Protein AF-A0A970GV60-F1 (afdb_monomer_lite)

Foldseek 3Di:
DDDDDDDDDDDDDPDPDDDDPVRVVVVVVVVVVVVVVVVVVVVVVVVVVVVPPPPPPDDDDDDWFFLPVPDDAQDKFQCPVVPQWDQTPNKIWGKDADPVVRDIATKMKDLRQDLPPEADVQQRAFPDRSADPVNSRIDMRHHADPVVGGHDMDGNDQDFFFFDWDAHGSHVVRCCCPNDPVGAHNCHPPNPDWDWDKDKDFDADPVGHTQDIDMDTNDTSPDPDPDPPQPDPDDTRIDDTHTRGRHDD

Radius of gyration: 39.35 Å; chains: 1; bounding box: 131×60×92 Å

pLDDT: mean 76.97, std 20.68, range [24.75, 98.06]

Structure (mmCIF, N/CA/C/O backbone):
data_AF-A0A970GV60-F1
#
_entry.id   AF-A0A970GV60-F1
#
loop_
_atom_site.group_PDB
_atom_site.id
_atom_site.type_symbol
_atom_site.label_atom_id
_atom_site.label_alt_id
_atom_site.label_comp_id
_atom_site.label_asym_id
_atom_site.label_entity_id
_atom_site.label_seq_id
_atom_site.pdbx_PDB_ins_code
_atom_site.Cartn_x
_atom_site.Cartn_y
_atom_site.Cartn_z
_atom_site.occupancy
_atom_site.B_iso_or_equiv
_atom_site.auth_seq_id
_atom_site.auth_comp_id
_atom_site.auth_asym_id
_atom_site.auth_atom_id
_atom_site.pdbx_PDB_model_num
ATOM 1 N N . MET A 1 1 ? 110.474 -24.261 -67.502 1.00 40.31 1 MET A N 1
ATOM 2 C CA . MET A 1 1 ? 109.780 -23.812 -66.273 1.00 40.31 1 MET A CA 1
ATOM 3 C C . MET A 1 1 ? 108.622 -24.767 -65.999 1.00 40.31 1 MET A C 1
ATOM 5 O O . MET A 1 1 ? 108.035 -25.263 -66.948 1.00 40.31 1 MET A O 1
ATOM 9 N N . LYS A 1 2 ? 108.423 -25.114 -64.723 1.00 45.12 2 LYS A N 1
ATOM 10 C CA . LYS A 1 2 ? 107.670 -26.269 -64.192 1.00 45.12 2 LYS A CA 1
ATOM 11 C C . LYS A 1 2 ? 106.171 -26.262 -64.519 1.00 45.12 2 LYS A C 1
ATOM 13 O O . LYS A 1 2 ? 105.529 -25.242 -64.295 1.00 45.12 2 LYS A O 1
ATOM 18 N N . HIS A 1 3 ? 105.602 -27.431 -64.816 1.00 40.56 3 HIS A N 1
ATOM 19 C CA . HIS A 1 3 ? 104.202 -27.746 -64.503 1.00 40.56 3 HIS A CA 1
ATOM 20 C C . HIS A 1 3 ? 104.104 -29.171 -63.946 1.00 40.56 3 HIS A C 1
ATOM 22 O O . HIS A 1 3 ? 104.228 -30.145 -64.679 1.00 40.56 3 HIS A O 1
ATOM 28 N N . GLY A 1 4 ? 103.943 -29.267 -62.623 1.00 44.00 4 GLY A N 1
ATOM 29 C CA . GLY A 1 4 ? 103.495 -30.472 -61.931 1.00 44.00 4 GLY A CA 1
ATOM 30 C C . GLY A 1 4 ? 101.997 -30.344 -61.668 1.00 44.00 4 GLY A C 1
ATOM 31 O O . GLY A 1 4 ? 101.551 -29.307 -61.180 1.00 44.00 4 GLY A O 1
ATOM 32 N N . GLN A 1 5 ? 101.233 -31.363 -62.051 1.00 45.66 5 GLN A N 1
ATOM 33 C CA . GLN A 1 5 ? 99.811 -31.496 -61.751 1.00 45.66 5 GLN A CA 1
ATOM 34 C C . GLN A 1 5 ? 99.656 -32.284 -60.446 1.00 45.66 5 GLN A C 1
ATOM 36 O O . GLN A 1 5 ? 99.942 -33.478 -60.422 1.00 45.66 5 GLN A O 1
ATOM 41 N N . ASP A 1 6 ? 99.167 -31.632 -59.391 1.00 47.12 6 ASP A N 1
ATOM 42 C CA . ASP A 1 6 ? 98.654 -32.310 -58.199 1.00 47.12 6 ASP A CA 1
ATOM 43 C C . ASP A 1 6 ? 97.149 -32.558 -58.375 1.00 47.12 6 ASP A C 1
ATOM 45 O O . ASP A 1 6 ? 96.342 -31.628 -58.455 1.00 47.12 6 ASP A O 1
ATOM 49 N N . ALA A 1 7 ? 96.762 -33.832 -58.457 1.00 50.34 7 ALA A N 1
ATOM 50 C CA . ALA A 1 7 ? 95.374 -34.267 -58.532 1.00 50.34 7 ALA A CA 1
ATOM 51 C C . ALA A 1 7 ? 94.731 -34.257 -57.133 1.00 50.34 7 ALA A C 1
ATOM 53 O O . ALA A 1 7 ? 95.110 -35.022 -56.247 1.00 50.34 7 ALA A O 1
ATOM 54 N N . ARG A 1 8 ? 93.719 -33.405 -56.937 1.00 47.97 8 ARG A N 1
ATOM 55 C CA . ARG A 1 8 ? 92.898 -33.351 -55.719 1.00 47.97 8 ARG A CA 1
ATOM 56 C C . ARG A 1 8 ? 91.665 -34.246 -55.891 1.00 47.97 8 ARG A C 1
ATOM 58 O O . ARG A 1 8 ? 90.790 -33.943 -56.698 1.00 47.97 8 ARG A O 1
ATOM 65 N N . ALA A 1 9 ? 91.582 -35.341 -55.133 1.00 53.69 9 ALA A N 1
ATOM 66 C CA . ALA A 1 9 ? 90.396 -36.198 -55.092 1.00 53.69 9 ALA A CA 1
ATOM 67 C C . ALA A 1 9 ? 89.201 -35.462 -54.449 1.00 53.69 9 ALA A C 1
ATOM 69 O O . ALA A 1 9 ? 89.329 -34.858 -53.384 1.00 53.69 9 ALA A O 1
ATOM 70 N N . THR A 1 10 ? 88.040 -35.514 -55.106 1.00 51.91 10 THR A N 1
ATOM 71 C CA . THR A 1 10 ? 86.768 -34.926 -54.642 1.00 51.91 10 THR A CA 1
ATOM 72 C C . THR A 1 10 ? 85.940 -36.005 -53.925 1.00 51.91 10 THR A C 1
ATOM 74 O O . THR A 1 10 ? 85.855 -37.115 -54.451 1.00 51.91 10 THR A O 1
ATOM 77 N N . PRO A 1 11 ? 85.319 -35.743 -52.756 1.00 49.38 11 PRO A N 1
ATOM 78 C CA . PRO A 1 11 ? 84.494 -36.738 -52.075 1.00 49.38 11 PRO A CA 1
ATOM 79 C C . PRO A 1 11 ? 83.132 -36.891 -52.771 1.00 49.38 11 PRO A C 1
ATOM 81 O O . PRO A 1 11 ? 82.504 -35.906 -53.161 1.00 49.38 11 PRO A O 1
ATOM 84 N N . ALA A 1 12 ? 82.677 -38.137 -52.927 1.00 51.06 12 ALA A N 1
ATOM 85 C CA . ALA A 1 12 ? 81.411 -38.483 -53.571 1.00 51.06 12 ALA A CA 1
ATOM 86 C C . ALA A 1 12 ? 80.204 -37.877 -52.829 1.00 51.06 12 ALA A C 1
ATOM 88 O O . ALA A 1 12 ? 80.064 -38.020 -51.611 1.00 51.06 12 ALA A O 1
ATOM 89 N N . SER A 1 13 ? 79.311 -37.221 -53.571 1.00 53.41 13 SER A N 1
ATOM 90 C CA . SER A 1 13 ? 78.056 -36.683 -53.052 1.00 53.41 13 SER A CA 1
ATOM 91 C C . SER A 1 13 ? 77.095 -37.824 -52.694 1.00 53.41 13 SER A C 1
ATOM 93 O O . SER A 1 13 ? 76.781 -38.686 -53.513 1.00 53.41 13 SER A O 1
ATOM 95 N N . LYS A 1 14 ? 76.594 -37.841 -51.451 1.00 55.69 14 LYS A N 1
ATOM 96 C CA . LYS A 1 14 ? 75.446 -38.682 -51.083 1.00 55.69 14 LYS A CA 1
ATOM 97 C C . LYS A 1 14 ? 74.225 -38.150 -51.833 1.00 55.69 14 LYS A C 1
ATOM 99 O O . LYS A 1 14 ? 73.715 -37.082 -51.502 1.00 55.69 14 LYS A O 1
ATOM 104 N N . GLY A 1 15 ? 73.793 -38.865 -52.868 1.00 46.75 15 GLY A N 1
ATOM 105 C CA . GLY A 1 15 ? 72.598 -38.519 -53.630 1.00 46.75 15 GLY A CA 1
ATOM 106 C C . GLY A 1 15 ? 71.363 -38.510 -52.729 1.00 46.75 15 GLY A C 1
ATOM 107 O O . GLY A 1 15 ? 71.023 -39.525 -52.125 1.00 46.75 15 GLY A O 1
ATOM 108 N N . PHE A 1 16 ? 70.679 -37.369 -52.648 1.00 55.41 16 PHE A N 1
ATOM 109 C CA . PHE A 1 16 ? 69.318 -37.303 -52.125 1.00 55.41 16 PHE A CA 1
ATOM 110 C C . PHE A 1 16 ? 68.398 -38.013 -53.124 1.00 55.41 16 PHE A C 1
ATOM 112 O O . PHE A 1 16 ? 68.043 -37.458 -54.165 1.00 55.41 16 PHE A O 1
ATOM 119 N N . ALA A 1 17 ? 68.056 -39.270 -52.840 1.00 66.56 17 ALA A N 1
ATOM 120 C CA . ALA A 1 17 ? 67.076 -40.005 -53.626 1.00 66.56 17 ALA A CA 1
ATOM 121 C C . ALA A 1 17 ? 65.704 -39.329 -53.484 1.00 66.56 17 ALA A C 1
ATOM 123 O O . ALA A 1 17 ? 65.242 -39.068 -52.372 1.00 66.56 17 ALA A O 1
ATOM 124 N N . ARG A 1 18 ? 65.056 -39.032 -54.617 1.00 69.69 18 ARG A N 1
ATOM 125 C CA . ARG A 1 18 ? 63.678 -38.528 -54.623 1.00 69.69 18 ARG A CA 1
ATOM 126 C C . ARG A 1 18 ? 62.749 -39.625 -54.076 1.00 69.69 18 ARG A C 1
ATOM 128 O O . ARG A 1 18 ? 62.897 -40.771 -54.508 1.00 69.69 18 ARG A O 1
ATOM 135 N N . PRO A 1 19 ? 61.807 -39.306 -53.170 1.00 74.12 19 PRO A N 1
ATOM 136 C CA . PRO A 1 19 ? 60.847 -40.285 -52.670 1.00 74.12 19 PRO A CA 1
ATOM 137 C C . PRO A 1 19 ? 60.055 -40.894 -53.827 1.00 74.12 19 PRO A C 1
ATOM 139 O O . PRO A 1 19 ? 59.688 -40.196 -54.776 1.00 74.12 19 PRO A O 1
ATOM 142 N N . SER A 1 20 ? 59.784 -42.197 -53.762 1.00 84.94 20 SER A N 1
ATOM 143 C CA . SER A 1 20 ? 58.925 -42.844 -54.754 1.00 84.94 20 SER A CA 1
ATOM 144 C C . SER A 1 20 ? 57.467 -42.412 -54.571 1.00 84.94 20 SER A C 1
ATOM 146 O O . SER A 1 20 ? 57.051 -42.020 -53.478 1.00 84.94 20 SER A O 1
ATOM 148 N N . LEU A 1 21 ? 56.661 -42.524 -55.631 1.00 77.31 21 LEU A N 1
ATOM 149 C CA . LEU A 1 21 ? 55.231 -42.189 -55.597 1.00 77.31 21 LEU A CA 1
ATOM 150 C C . LEU A 1 21 ? 54.491 -42.905 -54.450 1.00 77.31 21 LEU A C 1
ATOM 152 O O . LEU A 1 21 ? 53.668 -42.300 -53.768 1.00 77.31 21 LEU A O 1
ATOM 156 N N . ASN A 1 22 ? 54.860 -44.159 -54.177 1.00 85.38 22 ASN A N 1
ATOM 157 C CA . ASN A 1 22 ? 54.287 -44.955 -53.090 1.00 85.38 22 ASN A CA 1
ATOM 158 C C . ASN A 1 22 ? 54.633 -44.394 -51.700 1.00 85.38 22 ASN A C 1
ATOM 160 O O . ASN A 1 22 ? 53.822 -44.493 -50.779 1.00 85.38 22 ASN A O 1
ATOM 164 N N . GLN A 1 23 ? 55.821 -43.799 -51.528 1.00 79.94 23 GLN A N 1
ATOM 165 C CA . GLN A 1 23 ? 56.189 -43.143 -50.269 1.00 79.94 23 GLN A CA 1
ATOM 166 C C . GLN A 1 23 ? 55.388 -41.859 -50.058 1.00 79.94 23 GLN A C 1
ATOM 168 O O . GLN A 1 23 ? 54.808 -41.686 -48.987 1.00 79.94 23 GLN A O 1
ATOM 173 N N . LEU A 1 24 ? 55.248 -41.034 -51.100 1.00 77.06 24 LEU A N 1
ATOM 174 C CA . LEU A 1 24 ? 54.444 -39.808 -51.045 1.00 77.06 24 LEU A CA 1
ATOM 175 C C . LEU A 1 24 ? 52.966 -40.100 -50.749 1.00 77.06 24 LEU A C 1
ATOM 177 O O . LEU A 1 24 ? 52.341 -39.408 -49.949 1.00 77.06 24 LEU A O 1
ATOM 181 N N . GLN A 1 25 ? 52.402 -41.153 -51.347 1.00 79.38 25 GLN A N 1
ATOM 182 C CA . GLN A 1 25 ? 51.024 -41.567 -51.072 1.00 79.38 25 GLN A CA 1
ATOM 183 C C . GLN A 1 25 ? 50.840 -42.011 -49.616 1.00 79.38 25 GLN A C 1
ATOM 185 O O . GLN A 1 25 ? 49.887 -41.587 -48.965 1.00 79.38 25 GLN A O 1
ATOM 190 N N . LYS A 1 26 ? 51.774 -42.802 -49.072 1.00 83.69 26 LYS A N 1
ATOM 191 C CA . LYS A 1 26 ? 51.723 -43.268 -47.677 1.00 83.69 26 LYS A CA 1
ATOM 192 C C . LYS A 1 26 ? 51.848 -42.118 -46.674 1.00 83.69 26 LYS A C 1
ATOM 194 O O . LYS A 1 26 ? 51.132 -42.097 -45.669 1.00 83.69 26 LYS A O 1
ATOM 199 N N . GLU A 1 27 ? 52.733 -41.164 -46.947 1.00 76.75 27 GLU A N 1
ATOM 200 C CA . GLU A 1 27 ? 52.882 -39.939 -46.157 1.00 76.75 27 GLU A CA 1
ATOM 201 C C . GLU A 1 27 ? 51.605 -39.101 -46.193 1.00 76.75 27 GLU A C 1
ATOM 203 O O . GLU A 1 27 ? 51.126 -38.681 -45.139 1.00 76.75 27 GLU A O 1
ATOM 208 N N . ASN A 1 28 ? 50.994 -38.941 -47.370 1.00 67.50 28 ASN A N 1
ATOM 209 C CA . ASN A 1 28 ? 49.758 -38.183 -47.507 1.00 67.50 28 ASN A CA 1
ATOM 210 C C . ASN A 1 28 ? 48.597 -38.839 -46.739 1.00 67.50 28 ASN A C 1
ATOM 212 O O . ASN A 1 28 ? 47.914 -38.176 -45.961 1.00 67.50 28 ASN A O 1
ATOM 216 N N . THR A 1 29 ? 48.413 -40.160 -46.852 1.00 82.62 29 THR A N 1
ATOM 217 C CA . THR A 1 29 ? 47.381 -40.885 -46.086 1.00 82.62 29 THR A CA 1
ATOM 218 C C . THR A 1 29 ? 47.598 -40.761 -44.576 1.00 82.62 29 THR A C 1
ATOM 220 O O . THR A 1 29 ? 46.643 -40.582 -43.818 1.00 82.62 29 THR A O 1
ATOM 223 N N . THR A 1 30 ? 48.855 -40.806 -44.132 1.00 81.06 30 THR A N 1
ATOM 224 C CA . THR A 1 30 ? 49.216 -40.676 -42.714 1.00 81.06 30 THR A CA 1
ATOM 225 C C . THR A 1 30 ? 48.975 -39.252 -42.204 1.00 81.06 30 THR A C 1
ATOM 227 O O . THR A 1 30 ? 48.442 -39.075 -41.106 1.00 81.06 30 THR A O 1
ATOM 230 N N . MET A 1 31 ? 49.292 -38.231 -43.009 1.00 72.38 31 MET A N 1
ATOM 231 C CA . MET A 1 31 ? 48.960 -36.835 -42.710 1.00 72.38 31 MET A CA 1
ATOM 232 C C . MET A 1 31 ? 47.450 -36.625 -42.615 1.00 72.38 31 MET A C 1
ATOM 234 O O . MET A 1 31 ? 46.988 -36.071 -41.619 1.00 72.38 31 MET A O 1
ATOM 238 N N . HIS A 1 32 ? 46.679 -37.113 -43.591 1.00 72.25 32 HIS A N 1
ATOM 239 C CA . HIS A 1 32 ? 45.221 -37.016 -43.572 1.00 72.25 32 HIS A CA 1
ATOM 240 C C . HIS A 1 32 ? 44.637 -37.657 -42.306 1.00 72.25 32 HIS A C 1
ATOM 242 O O . HIS A 1 32 ? 43.893 -36.999 -41.584 1.00 72.25 32 HIS A O 1
ATOM 248 N N . ALA A 1 33 ? 45.042 -38.882 -41.955 1.00 73.56 33 ALA A N 1
ATOM 249 C CA . ALA A 1 33 ? 44.569 -39.551 -40.740 1.00 73.56 33 ALA A CA 1
ATOM 250 C C . ALA A 1 33 ? 44.938 -38.792 -39.447 1.00 73.56 33 ALA A C 1
ATOM 252 O O . ALA A 1 33 ? 44.128 -38.703 -38.518 1.00 73.56 33 ALA A O 1
ATOM 253 N N . SER A 1 34 ? 46.144 -38.217 -39.384 1.00 66.38 34 SER A N 1
ATOM 254 C CA . SER A 1 34 ? 46.607 -37.407 -38.249 1.00 66.38 34 SER A CA 1
ATOM 255 C C . SER A 1 34 ? 45.793 -36.118 -38.094 1.00 66.38 34 SER A C 1
ATOM 257 O O . SER A 1 34 ? 45.337 -35.796 -36.992 1.00 66.38 34 SER A O 1
ATOM 259 N N . LEU A 1 35 ? 45.536 -35.417 -39.204 1.00 59.31 35 LEU A N 1
ATOM 260 C CA . LEU A 1 35 ? 44.730 -34.197 -39.237 1.00 59.31 35 LEU A CA 1
ATOM 261 C C . LEU A 1 35 ? 43.281 -34.470 -38.817 1.00 59.31 35 LEU A C 1
ATOM 263 O O . LEU A 1 35 ? 42.752 -33.751 -37.969 1.00 59.31 35 LEU A O 1
ATOM 267 N N . THR A 1 36 ? 42.667 -35.546 -39.318 1.00 71.75 36 THR A N 1
ATO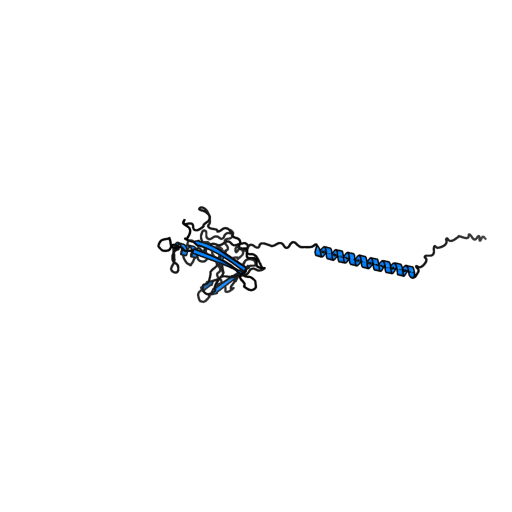M 268 C CA . THR A 1 36 ? 41.297 -35.936 -38.953 1.00 71.75 36 THR A CA 1
ATOM 269 C C . THR A 1 36 ? 41.188 -36.335 -37.479 1.00 71.75 36 THR A C 1
ATOM 271 O O . THR A 1 36 ? 40.237 -35.960 -36.797 1.00 71.75 36 THR A O 1
ATOM 274 N N . LYS A 1 37 ? 42.177 -37.049 -36.929 1.00 67.25 37 LYS A N 1
ATOM 275 C CA . LYS A 1 37 ? 42.186 -37.426 -35.506 1.00 67.25 37 LYS A CA 1
ATOM 276 C C . LYS A 1 37 ? 42.388 -36.215 -34.591 1.00 67.25 37 LYS A C 1
ATOM 278 O O . LYS A 1 37 ? 41.782 -36.152 -33.520 1.00 67.25 37 LYS A O 1
ATOM 283 N N . LYS A 1 38 ? 43.221 -35.251 -35.003 1.00 64.62 38 LYS A N 1
ATOM 284 C CA . LYS A 1 38 ? 43.432 -33.987 -34.283 1.00 64.62 38 LYS A CA 1
ATOM 285 C C . LYS A 1 38 ? 42.161 -33.133 -34.296 1.00 64.62 38 LYS A C 1
ATOM 287 O O . LYS A 1 38 ? 41.768 -32.674 -33.231 1.00 64.62 38 LYS A O 1
ATOM 292 N N . SER A 1 39 ? 41.473 -33.011 -35.437 1.00 65.69 39 SER A N 1
ATOM 293 C CA . SER A 1 39 ? 40.215 -32.254 -35.533 1.00 65.69 39 SER A CA 1
ATOM 294 C C . SER A 1 39 ? 39.096 -32.856 -34.677 1.00 65.69 39 SER A C 1
ATOM 296 O O . SER A 1 39 ? 38.420 -32.117 -33.965 1.00 65.69 39 SER A O 1
ATOM 298 N N . HIS A 1 40 ? 38.960 -34.187 -34.642 1.00 64.31 40 HIS A N 1
ATOM 299 C CA . HIS A 1 40 ? 37.982 -34.862 -33.780 1.00 64.31 40 HIS A CA 1
ATOM 300 C C . HIS A 1 40 ? 38.292 -34.666 -32.293 1.00 64.31 40 HIS A C 1
ATOM 302 O O . HIS A 1 40 ? 37.389 -34.375 -31.515 1.00 64.31 40 HIS A O 1
ATOM 308 N N . ARG A 1 41 ? 39.564 -34.772 -31.884 1.00 65.00 41 ARG A N 1
ATOM 309 C CA . ARG A 1 41 ? 39.981 -34.526 -30.492 1.00 65.00 41 ARG A CA 1
ATOM 310 C C . ARG A 1 41 ? 39.730 -33.084 -30.059 1.00 65.00 41 ARG A C 1
ATOM 312 O O . ARG A 1 41 ? 39.296 -32.867 -28.934 1.00 65.00 41 ARG A O 1
ATOM 319 N N . THR A 1 42 ? 39.974 -32.118 -30.941 1.00 62.22 42 THR A N 1
ATOM 320 C CA . THR A 1 42 ? 39.697 -30.705 -30.667 1.00 62.22 42 THR A CA 1
ATOM 321 C C . THR A 1 42 ? 38.193 -30.438 -30.563 1.00 62.22 42 THR A C 1
ATOM 323 O O . THR A 1 42 ? 37.773 -29.774 -29.623 1.00 62.22 42 THR A O 1
ATOM 326 N N . LEU A 1 43 ? 37.371 -31.010 -31.449 1.00 59.72 43 LEU A N 1
ATOM 327 C CA . LEU A 1 43 ? 35.908 -30.889 -31.386 1.00 59.72 43 LEU A CA 1
ATOM 328 C C . LEU A 1 43 ? 35.316 -31.536 -30.123 1.00 59.72 43 LEU A C 1
ATOM 330 O O . LEU A 1 43 ? 34.498 -30.917 -29.449 1.00 59.72 43 LEU A O 1
ATOM 334 N N . LEU A 1 44 ? 35.771 -32.739 -29.758 1.00 60.62 44 LEU A N 1
ATOM 335 C CA . LEU A 1 44 ? 35.367 -33.423 -28.522 1.00 60.62 44 LEU A CA 1
ATOM 336 C C . LEU A 1 44 ? 35.787 -32.649 -27.264 1.00 60.62 44 LEU A C 1
ATOM 338 O O . LEU A 1 44 ? 35.016 -32.576 -26.312 1.00 60.62 44 LEU A O 1
ATOM 342 N N . ALA A 1 45 ? 36.976 -32.039 -27.260 1.00 59.50 45 ALA A N 1
ATOM 343 C CA . ALA A 1 45 ? 37.432 -31.211 -26.145 1.00 59.50 45 ALA A CA 1
ATOM 344 C C . ALA A 1 45 ? 36.597 -29.927 -25.994 1.00 59.50 45 ALA A C 1
ATOM 346 O O . ALA A 1 45 ? 36.234 -29.575 -24.877 1.00 59.50 45 ALA A O 1
ATOM 347 N N . ILE A 1 46 ? 36.237 -29.259 -27.097 1.00 59.56 46 ILE A N 1
ATOM 348 C CA . ILE A 1 46 ? 35.373 -28.066 -27.066 1.00 59.56 46 ILE A CA 1
ATOM 349 C C . ILE A 1 46 ? 33.962 -28.433 -26.585 1.00 59.56 46 ILE A C 1
ATOM 351 O O . ILE A 1 46 ? 33.428 -27.767 -25.703 1.00 59.56 46 ILE A O 1
ATOM 355 N N . ALA A 1 47 ? 33.386 -29.531 -27.087 1.00 58.88 47 ALA A N 1
ATOM 356 C CA . ALA A 1 47 ? 32.081 -30.013 -26.637 1.00 58.88 47 ALA A CA 1
ATOM 357 C C . ALA A 1 47 ? 32.074 -30.376 -25.137 1.00 58.88 47 ALA A C 1
ATOM 359 O O . ALA A 1 47 ? 31.124 -30.045 -24.433 1.00 58.88 47 ALA A O 1
ATOM 360 N N . ALA A 1 48 ? 33.147 -30.991 -24.625 1.00 58.34 48 ALA A N 1
ATOM 361 C CA . ALA A 1 48 ? 33.290 -31.310 -23.203 1.00 58.34 48 ALA A CA 1
ATOM 362 C C . ALA A 1 48 ? 33.462 -30.059 -22.319 1.00 58.34 48 ALA A C 1
ATOM 364 O O . ALA A 1 48 ? 32.918 -30.014 -21.218 1.00 58.34 48 ALA A O 1
ATOM 365 N N . VAL A 1 49 ? 34.159 -29.023 -22.802 1.00 58.41 49 VAL A N 1
ATOM 366 C CA . VAL A 1 49 ? 34.285 -27.732 -22.100 1.00 58.41 49 VAL A CA 1
ATOM 367 C C . VAL A 1 49 ? 32.944 -26.990 -22.057 1.00 58.41 49 VAL A C 1
ATOM 369 O O . VAL A 1 49 ? 32.593 -26.436 -21.019 1.00 58.41 49 VAL A O 1
ATOM 372 N N . CYS A 1 50 ? 32.150 -27.035 -23.132 1.00 57.25 50 CYS A N 1
ATOM 373 C CA . CYS A 1 50 ? 30.803 -26.457 -23.148 1.00 57.25 50 CYS A CA 1
ATOM 374 C C . CYS A 1 50 ? 29.805 -27.233 -22.270 1.00 57.25 50 CYS A C 1
ATOM 376 O O . CYS A 1 50 ? 28.916 -26.619 -21.689 1.00 57.25 50 CYS A O 1
ATOM 378 N N . LEU A 1 51 ? 29.962 -28.556 -22.130 1.00 56.41 51 LEU A N 1
ATOM 379 C CA . LEU A 1 51 ? 29.095 -29.389 -21.287 1.00 56.41 51 LEU A CA 1
ATOM 380 C C . LEU A 1 51 ? 29.435 -29.290 -19.785 1.00 56.41 51 LEU A C 1
ATOM 382 O O . LEU A 1 51 ? 28.569 -29.529 -18.948 1.00 56.41 51 LEU A O 1
ATOM 386 N N . ALA A 1 52 ? 30.670 -28.913 -19.433 1.00 58.62 52 ALA A N 1
ATOM 387 C CA . ALA A 1 52 ? 31.125 -28.767 -18.045 1.00 58.62 52 ALA A CA 1
ATOM 388 C C . ALA A 1 52 ? 30.986 -27.339 -17.476 1.00 58.62 52 ALA A C 1
ATOM 390 O O . ALA A 1 52 ? 31.145 -27.138 -16.273 1.00 58.62 52 ALA A O 1
ATOM 391 N N . ALA A 1 53 ? 30.679 -26.340 -18.309 1.00 59.47 53 ALA A N 1
ATOM 392 C CA . ALA A 1 53 ? 30.473 -24.961 -17.875 1.00 59.47 53 ALA A CA 1
ATOM 393 C C . ALA A 1 53 ? 29.006 -24.706 -17.488 1.00 59.47 53 ALA A C 1
ATOM 395 O O . ALA A 1 53 ? 28.315 -23.891 -18.097 1.00 59.47 53 ALA A O 1
ATOM 396 N N . THR A 1 54 ? 28.507 -25.388 -16.456 1.00 62.81 54 THR A N 1
ATOM 397 C CA . THR A 1 54 ? 27.263 -24.966 -15.801 1.00 62.81 54 THR A CA 1
ATOM 398 C C . THR A 1 54 ? 27.559 -23.696 -15.008 1.00 62.81 54 THR A C 1
ATOM 400 O O . THR A 1 54 ? 28.116 -23.760 -13.910 1.00 62.81 54 THR A O 1
ATOM 403 N N . LEU A 1 55 ? 27.236 -22.526 -15.562 1.00 66.81 55 LEU A N 1
ATOM 404 C CA . LEU A 1 55 ? 27.270 -21.290 -14.783 1.00 66.81 55 LEU A CA 1
ATOM 405 C C . LEU A 1 55 ? 26.287 -21.442 -13.613 1.00 66.81 55 LEU A C 1
ATOM 407 O O . LEU A 1 55 ? 25.133 -21.809 -13.850 1.00 66.81 55 LEU A O 1
ATOM 411 N N . PRO A 1 56 ? 26.693 -21.188 -12.357 1.00 65.56 56 PRO A N 1
ATOM 412 C CA . PRO A 1 56 ? 25.740 -21.182 -11.263 1.00 65.56 56 PRO A CA 1
ATOM 413 C C . PRO A 1 56 ? 24.758 -20.030 -11.494 1.00 65.56 56 PRO A C 1
ATOM 415 O O . PRO A 1 56 ? 25.119 -18.862 -11.346 1.00 65.56 56 PRO A O 1
ATOM 418 N N . VAL A 1 57 ? 23.511 -20.350 -11.848 1.00 61.31 57 VAL A N 1
ATOM 419 C CA . VAL A 1 57 ? 22.414 -19.382 -11.790 1.00 61.31 57 VAL A CA 1
ATOM 420 C C . VAL A 1 57 ? 22.197 -19.067 -10.317 1.00 61.31 57 VAL A C 1
ATOM 422 O O . VAL A 1 57 ? 21.732 -19.903 -9.543 1.00 61.31 57 VAL A O 1
ATOM 425 N N . ARG A 1 58 ? 22.600 -17.867 -9.901 1.00 66.50 58 ARG A N 1
ATOM 426 C CA . ARG A 1 58 ? 22.307 -17.364 -8.563 1.00 66.50 58 ARG A CA 1
ATOM 427 C C . ARG A 1 58 ? 20.962 -16.662 -8.605 1.00 66.50 58 ARG A C 1
ATOM 429 O O . ARG A 1 58 ? 20.817 -15.664 -9.303 1.00 66.50 58 ARG A O 1
ATOM 436 N N . ALA A 1 59 ? 20.006 -17.158 -7.829 1.00 70.00 59 ALA A N 1
ATOM 437 C CA . ALA A 1 59 ? 18.822 -16.377 -7.512 1.00 70.00 59 ALA A CA 1
ATOM 438 C C . ALA A 1 59 ? 19.264 -15.122 -6.742 1.00 70.00 59 ALA A C 1
ATOM 440 O O . ALA A 1 59 ? 19.921 -15.221 -5.703 1.00 70.00 59 ALA A O 1
ATOM 441 N N . VAL A 1 60 ? 18.936 -13.947 -7.271 1.00 79.06 60 VAL A N 1
ATOM 442 C CA . VAL A 1 60 ? 19.159 -12.667 -6.594 1.00 79.06 60 VAL A CA 1
ATOM 443 C C . VAL A 1 60 ? 17.894 -12.330 -5.809 1.00 79.06 60 VAL A C 1
ATOM 445 O O . VAL A 1 60 ? 16.790 -12.450 -6.329 1.00 79.06 60 VAL A O 1
ATOM 448 N N . THR A 1 61 ? 18.042 -11.930 -4.545 1.00 83.94 61 THR A N 1
ATOM 449 C CA . THR A 1 61 ? 16.937 -11.324 -3.786 1.00 83.94 61 THR A CA 1
ATOM 450 C C . THR A 1 61 ? 16.996 -9.816 -3.989 1.00 83.94 61 THR A C 1
ATOM 452 O O . THR A 1 61 ? 18.029 -9.209 -3.715 1.00 83.94 61 THR A O 1
ATOM 455 N N . LEU A 1 62 ? 15.895 -9.228 -4.452 1.00 86.56 62 LEU A N 1
ATOM 456 C CA . LEU A 1 62 ? 15.721 -7.784 -4.548 1.00 86.56 62 LEU A CA 1
ATOM 457 C C . LEU A 1 62 ? 14.834 -7.312 -3.391 1.00 86.56 62 LEU A C 1
ATOM 459 O O . LEU A 1 62 ? 13.728 -7.822 -3.218 1.00 86.56 62 LEU A O 1
ATOM 463 N N . THR A 1 63 ? 15.318 -6.342 -2.619 1.00 88.38 63 THR A N 1
ATOM 464 C CA . THR A 1 63 ? 14.508 -5.623 -1.629 1.00 88.38 63 THR A CA 1
ATOM 465 C C . THR A 1 63 ? 14.046 -4.319 -2.258 1.00 88.38 63 THR A C 1
ATOM 467 O O . THR A 1 63 ? 14.872 -3.546 -2.737 1.00 88.38 63 THR A O 1
ATOM 470 N N . ILE A 1 64 ? 12.736 -4.090 -2.269 1.00 89.38 64 ILE A N 1
ATOM 471 C CA . ILE A 1 64 ? 12.142 -2.837 -2.736 1.00 89.38 64 ILE A CA 1
ATOM 472 C C . ILE A 1 64 ? 11.851 -1.968 -1.518 1.00 89.38 64 ILE A C 1
ATOM 474 O O . ILE A 1 64 ? 11.144 -2.404 -0.610 1.00 89.38 64 ILE A O 1
ATOM 478 N N . GLY A 1 65 ? 12.416 -0.765 -1.513 1.00 89.62 65 GLY A N 1
ATOM 479 C CA . GLY A 1 65 ? 12.101 0.303 -0.569 1.00 89.62 65 GLY A CA 1
ATOM 480 C C . GLY A 1 65 ? 11.514 1.511 -1.296 1.00 89.62 65 GLY A C 1
ATOM 481 O O . GLY A 1 65 ? 11.405 1.518 -2.525 1.00 89.62 65 GLY A O 1
ATOM 482 N N . PHE A 1 66 ? 11.155 2.536 -0.529 1.00 92.00 66 PHE A N 1
ATOM 483 C CA . PHE A 1 66 ? 10.519 3.756 -1.040 1.00 92.00 66 PHE A CA 1
ATOM 484 C C . PHE A 1 66 ? 11.283 5.033 -0.655 1.00 92.00 66 PHE A C 1
ATOM 486 O O . PHE A 1 66 ? 10.822 6.143 -0.926 1.00 92.00 66 PHE A O 1
ATOM 493 N N . ASP A 1 67 ? 12.465 4.886 -0.058 1.00 88.38 67 ASP A N 1
ATOM 494 C CA . ASP A 1 67 ? 13.290 6.004 0.409 1.00 88.38 67 ASP A CA 1
ATOM 495 C C . ASP A 1 67 ? 13.918 6.797 -0.748 1.00 88.38 67 ASP A C 1
ATOM 497 O O . ASP A 1 67 ? 14.060 8.016 -0.666 1.00 88.38 67 ASP A O 1
ATOM 501 N N . ASP A 1 68 ? 14.194 6.125 -1.870 1.00 87.12 68 ASP A N 1
ATOM 502 C CA . ASP A 1 68 ? 14.824 6.705 -3.067 1.00 87.12 68 ASP A CA 1
ATOM 503 C C . ASP A 1 68 ? 13.817 7.354 -4.036 1.00 87.12 68 ASP A C 1
ATOM 505 O O . ASP A 1 68 ? 14.122 7.614 -5.199 1.00 87.12 68 ASP A O 1
ATOM 509 N N . THR A 1 69 ? 12.590 7.612 -3.581 1.00 88.44 69 THR A N 1
ATOM 510 C CA . THR A 1 69 ? 11.526 8.218 -4.405 1.00 88.44 69 THR A CA 1
ATOM 511 C C . THR A 1 69 ? 11.710 9.722 -4.615 1.00 88.44 69 THR A C 1
ATOM 513 O O . THR A 1 69 ? 11.032 10.310 -5.455 1.00 88.44 69 THR A O 1
ATOM 516 N N . GLY A 1 70 ? 12.610 10.357 -3.856 1.00 89.44 70 GLY A N 1
ATOM 517 C CA . GLY A 1 70 ? 12.802 11.812 -3.862 1.00 89.44 70 GLY A CA 1
ATOM 518 C C . GLY A 1 70 ? 11.680 12.587 -3.164 1.00 89.44 70 GLY A C 1
ATOM 519 O O . GLY A 1 70 ? 11.632 13.809 -3.257 1.00 89.44 70 GLY A O 1
ATOM 520 N N . LEU A 1 71 ? 10.771 11.892 -2.475 1.00 91.88 71 LEU A N 1
ATOM 521 C CA . LEU A 1 71 ? 9.676 12.509 -1.741 1.00 91.88 71 LEU A CA 1
ATOM 522 C C . LEU A 1 71 ? 10.213 13.225 -0.492 1.00 91.88 71 LEU A C 1
ATOM 524 O O . LEU A 1 71 ? 11.023 12.660 0.248 1.00 91.88 71 LEU A O 1
ATOM 528 N N . GLU A 1 72 ? 9.753 14.448 -0.240 1.00 91.75 72 GLU A N 1
ATOM 529 C CA . GLU A 1 72 ? 10.150 15.225 0.940 1.00 91.75 72 GLU A CA 1
ATOM 530 C C . GLU A 1 72 ? 9.486 14.676 2.219 1.00 91.75 72 GLU A C 1
ATOM 532 O O . GLU A 1 72 ? 8.342 14.201 2.167 1.00 91.75 72 GLU A O 1
ATOM 537 N N . PRO A 1 73 ? 10.143 14.749 3.391 1.00 89.56 73 PRO A N 1
ATOM 538 C CA . PRO A 1 73 ? 9.526 14.360 4.657 1.00 89.56 73 PRO A CA 1
ATOM 539 C C . PRO A 1 73 ? 8.195 15.088 4.902 1.00 89.56 73 PRO A C 1
ATOM 541 O O . PRO A 1 73 ? 8.080 16.291 4.681 1.00 89.56 73 PRO A O 1
ATOM 544 N N . GLY A 1 74 ? 7.178 14.366 5.378 1.00 88.19 74 GLY A N 1
ATOM 545 C CA . GLY A 1 74 ? 5.853 14.934 5.642 1.00 88.19 74 GLY A CA 1
ATOM 546 C C . GLY A 1 74 ? 4.959 15.097 4.408 1.00 88.19 74 GLY A C 1
ATOM 547 O O . GLY A 1 74 ? 3.855 15.624 4.539 1.00 88.19 74 GLY A O 1
ATOM 548 N N . THR A 1 75 ? 5.397 14.647 3.229 1.00 92.25 75 THR A N 1
ATOM 549 C CA . THR A 1 75 ? 4.630 14.759 1.978 1.00 92.25 75 THR A CA 1
ATOM 550 C C . THR A 1 75 ? 4.164 13.401 1.450 1.00 92.25 75 THR A C 1
ATOM 552 O O . THR A 1 75 ? 4.564 12.347 1.951 1.00 92.25 75 THR A O 1
ATOM 555 N N . TYR A 1 76 ? 3.271 13.432 0.461 1.00 94.50 76 TYR A N 1
ATOM 556 C CA . TYR A 1 76 ? 2.749 12.257 -0.230 1.00 94.50 76 TYR A CA 1
ATOM 557 C C . TYR A 1 76 ? 2.461 12.579 -1.699 1.00 94.50 76 TYR A C 1
ATOM 559 O O . TYR A 1 76 ? 2.246 13.736 -2.064 1.00 94.50 76 TYR A O 1
ATOM 567 N N . VAL A 1 77 ? 2.399 11.536 -2.522 1.00 96.94 77 VAL A N 1
ATOM 568 C CA . VAL A 1 77 ? 1.874 11.577 -3.890 1.00 96.94 77 VAL A CA 1
ATOM 569 C C . VAL A 1 77 ? 0.840 10.469 -4.053 1.00 96.94 77 VAL A C 1
ATOM 571 O O . VAL A 1 77 ? 1.070 9.330 -3.657 1.00 96.94 77 VAL A O 1
ATOM 574 N N . ASN A 1 78 ? -0.324 10.817 -4.598 1.00 97.25 78 ASN A N 1
ATOM 575 C CA . ASN A 1 78 ? -1.494 9.934 -4.687 1.00 97.25 78 ASN A CA 1
ATOM 576 C C . ASN A 1 78 ? -2.045 9.773 -6.112 1.00 97.25 78 ASN A C 1
ATOM 578 O O . ASN A 1 78 ? -3.156 9.280 -6.281 1.00 97.25 78 ASN A O 1
ATOM 582 N N . GLY A 1 79 ? -1.290 10.231 -7.110 1.00 97.12 79 GLY A N 1
ATOM 583 C CA . GLY A 1 79 ? -1.599 10.107 -8.534 1.00 97.12 79 GLY A CA 1
ATOM 584 C C . GLY A 1 79 ? -2.293 11.315 -9.140 1.00 97.12 79 GLY A C 1
ATOM 585 O O . GLY A 1 79 ? -2.669 11.287 -10.307 1.00 97.12 79 GLY A O 1
ATOM 586 N N . SER A 1 80 ? -2.443 12.394 -8.369 1.00 97.50 80 SER A N 1
ATOM 587 C CA . SER A 1 80 ? -2.964 13.680 -8.856 1.00 97.50 80 SER A CA 1
ATOM 588 C C . SER A 1 80 ? -2.125 14.308 -9.977 1.00 97.50 80 SER A C 1
ATOM 590 O O . SER A 1 80 ? -2.591 15.219 -10.655 1.00 97.50 80 SER A O 1
ATOM 592 N N . ASP A 1 81 ? -0.915 13.803 -10.203 1.00 94.94 81 ASP A N 1
ATOM 593 C CA . ASP A 1 81 ? -0.057 14.118 -11.345 1.00 94.94 81 ASP A CA 1
ATOM 594 C C . ASP A 1 81 ? -0.502 13.450 -12.663 1.00 94.94 81 ASP A C 1
ATOM 596 O O . ASP A 1 81 ? -0.081 13.877 -13.737 1.00 94.94 81 ASP A O 1
ATOM 600 N N . GLY A 1 82 ? -1.373 12.439 -12.604 1.00 95.75 82 GLY A N 1
ATOM 601 C CA . GLY A 1 82 ? -1.919 11.738 -13.763 1.00 95.75 82 GLY A CA 1
ATOM 602 C C . GLY A 1 82 ? -1.010 10.670 -14.375 1.00 95.75 82 GLY A C 1
ATOM 603 O O . GLY A 1 82 ? -1.338 10.169 -15.449 1.00 95.75 82 GLY A O 1
ATOM 604 N N . TYR A 1 83 ? 0.102 10.287 -13.732 1.00 94.69 83 TYR A N 1
ATOM 605 C CA . TYR A 1 83 ? 1.004 9.262 -14.286 1.00 94.69 83 TYR A CA 1
ATOM 606 C C . TYR A 1 83 ? 0.444 7.834 -14.193 1.00 94.69 83 TYR A C 1
ATOM 608 O O . TYR A 1 83 ? 0.848 6.963 -14.964 1.00 94.69 83 TYR A O 1
ATOM 616 N N . GLY A 1 84 ? -0.478 7.578 -13.258 1.00 96.31 84 GLY A N 1
ATOM 617 C CA . GLY A 1 84 ? -1.176 6.292 -13.110 1.00 96.31 84 GLY A CA 1
ATOM 618 C C . GLY A 1 84 ? -0.322 5.131 -12.581 1.00 96.31 84 GLY A C 1
ATOM 619 O O . GLY A 1 84 ? -0.798 3.999 -12.490 1.00 96.31 84 GLY A O 1
ATOM 620 N N . ALA A 1 85 ? 0.948 5.367 -12.245 1.00 96.88 85 ALA A N 1
ATOM 621 C CA . ALA A 1 85 ? 1.796 4.394 -11.568 1.00 96.88 85 ALA A CA 1
ATOM 622 C C . ALA A 1 85 ? 3.041 5.037 -10.950 1.00 96.88 85 ALA A C 1
ATOM 624 O O . ALA A 1 85 ? 3.503 6.091 -11.387 1.00 96.88 85 ALA A O 1
ATOM 625 N N . TYR A 1 86 ? 3.630 4.321 -9.996 1.00 96.62 86 TYR A N 1
ATOM 626 C CA . TYR A 1 86 ? 4.940 4.603 -9.424 1.00 96.62 86 TYR A CA 1
ATOM 627 C C . TYR A 1 86 ? 5.922 3.482 -9.742 1.00 96.62 86 TYR A C 1
ATOM 629 O O . TYR A 1 86 ? 5.557 2.307 -9.749 1.00 96.62 86 TYR A O 1
ATOM 637 N N . HIS A 1 87 ? 7.183 3.839 -9.964 1.00 94.25 87 HIS A N 1
ATOM 638 C CA . HIS A 1 87 ? 8.266 2.878 -10.138 1.00 94.25 87 HIS A CA 1
ATOM 639 C C . HIS A 1 87 ? 9.225 2.983 -8.954 1.00 94.25 87 HIS A C 1
ATOM 641 O O . HIS A 1 87 ? 9.897 3.999 -8.786 1.00 94.25 87 HIS A O 1
ATOM 647 N N . CYS A 1 88 ? 9.287 1.932 -8.136 1.00 92.94 88 CYS A N 1
ATOM 648 C CA . CYS A 1 88 ? 10.210 1.845 -7.005 1.00 92.94 88 CYS A CA 1
ATOM 649 C C . CYS A 1 88 ? 11.155 0.669 -7.253 1.00 92.94 88 CYS A C 1
ATOM 651 O O . CYS A 1 88 ? 10.738 -0.492 -7.324 1.00 92.94 88 CYS A O 1
ATOM 653 N N . GLY A 1 89 ? 12.433 0.979 -7.480 1.00 91.19 89 GLY A N 1
ATOM 654 C CA . GLY A 1 89 ? 13.365 0.026 -8.073 1.00 91.19 89 GLY A CA 1
ATOM 655 C C . GLY A 1 89 ? 12.861 -0.445 -9.442 1.00 91.19 89 GLY A C 1
ATOM 656 O O . GLY A 1 89 ? 12.643 0.357 -10.343 1.00 91.19 89 GLY A O 1
ATOM 657 N N . GLN A 1 90 ? 12.669 -1.755 -9.594 1.00 90.75 90 GLN A N 1
ATOM 658 C CA . GLN A 1 90 ? 12.168 -2.365 -10.834 1.00 90.75 90 GLN A CA 1
ATOM 659 C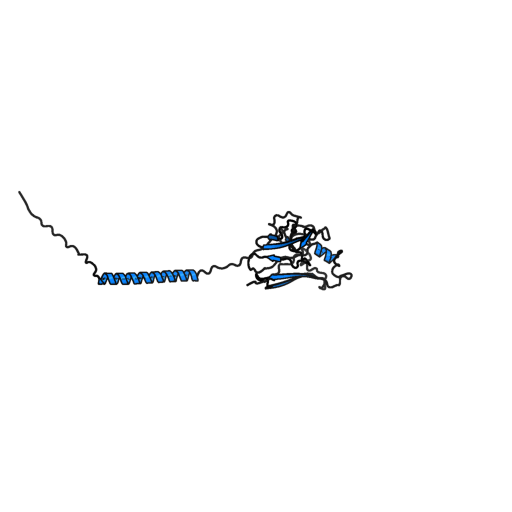 C . GLN A 1 90 ? 10.683 -2.764 -10.757 1.00 90.75 90 GLN A C 1
ATOM 661 O O . GLN A 1 90 ? 10.179 -3.403 -11.676 1.00 90.75 90 GLN A O 1
ATOM 666 N N . VAL A 1 91 ? 9.985 -2.429 -9.668 1.00 95.00 91 VAL A N 1
ATOM 667 C CA . VAL A 1 91 ? 8.577 -2.796 -9.464 1.00 95.00 91 VAL A CA 1
ATOM 668 C C . VAL A 1 91 ? 7.681 -1.611 -9.798 1.00 95.00 91 VAL A C 1
ATOM 670 O O . VAL A 1 91 ? 7.944 -0.483 -9.375 1.00 95.00 91 VAL A O 1
ATOM 673 N N . ARG A 1 92 ? 6.620 -1.882 -10.560 1.00 96.50 92 ARG A N 1
ATOM 674 C CA . ARG A 1 92 ? 5.570 -0.914 -10.887 1.00 96.50 92 ARG A CA 1
ATOM 675 C C . ARG A 1 92 ? 4.415 -1.065 -9.901 1.00 96.50 92 ARG A C 1
ATOM 677 O O . ARG A 1 92 ? 3.941 -2.178 -9.704 1.00 96.50 92 ARG A O 1
ATOM 684 N N . PHE A 1 93 ? 3.966 0.036 -9.316 1.00 97.88 93 PHE A N 1
ATOM 685 C CA . PHE A 1 93 ? 2.832 0.112 -8.398 1.00 97.88 93 PHE A CA 1
ATOM 686 C C . PHE A 1 93 ? 1.730 0.932 -9.054 1.00 97.88 93 PHE A C 1
ATOM 688 O O . PHE A 1 93 ? 1.947 2.104 -9.360 1.00 97.88 93 PHE A O 1
ATOM 695 N N . ASP A 1 94 ? 0.567 0.330 -9.279 1.00 98.00 94 ASP A N 1
ATOM 696 C CA . ASP A 1 94 ? -0.485 0.968 -10.064 1.00 98.00 94 ASP A CA 1
ATOM 697 C C . ASP A 1 94 ? -1.283 1.946 -9.207 1.00 98.00 94 ASP A C 1
ATOM 699 O O . ASP A 1 94 ? -1.635 1.663 -8.060 1.00 98.00 94 ASP A O 1
ATOM 703 N N . ASN A 1 95 ? -1.580 3.105 -9.781 1.00 97.94 95 ASN A N 1
ATOM 704 C CA . ASN A 1 95 ? -2.395 4.128 -9.157 1.00 97.94 95 ASN A CA 1
ATOM 705 C C . ASN A 1 95 ? -3.552 4.490 -10.088 1.00 97.94 95 ASN A C 1
ATOM 707 O O . ASN A 1 95 ? -3.377 4.624 -11.298 1.00 97.94 95 ASN A O 1
ATOM 711 N N . ASN A 1 96 ? -4.725 4.694 -9.508 1.00 97.00 96 ASN A N 1
ATOM 712 C CA . ASN A 1 96 ? -5.872 5.220 -10.217 1.00 97.00 96 ASN A CA 1
ATOM 713 C C . ASN A 1 96 ? -6.349 6.496 -9.521 1.00 97.00 96 ASN A C 1
ATOM 715 O O . ASN A 1 96 ? -6.942 6.426 -8.447 1.00 97.00 96 ASN A O 1
ATOM 719 N N . TYR A 1 97 ? -6.105 7.658 -10.131 1.00 97.50 97 TYR A N 1
ATOM 720 C CA . TYR A 1 97 ? -6.581 8.946 -9.628 1.00 97.50 97 TYR A CA 1
ATOM 721 C C . TYR A 1 97 ? -7.806 9.424 -10.408 1.00 97.50 97 TYR A C 1
ATOM 723 O O . TYR A 1 97 ? -7.789 9.560 -11.632 1.00 97.50 97 TYR A O 1
ATOM 731 N N . ASN A 1 98 ? -8.875 9.744 -9.687 1.00 96.31 98 ASN A N 1
ATOM 732 C CA . ASN A 1 98 ? -10.084 10.329 -10.233 1.00 96.31 98 ASN A CA 1
ATOM 733 C C . ASN A 1 98 ? -10.082 11.852 -10.034 1.00 96.31 98 ASN A C 1
ATOM 735 O O . ASN A 1 98 ? -10.373 12.357 -8.947 1.00 96.31 98 ASN A O 1
ATOM 739 N N . PHE A 1 99 ? -9.827 12.587 -11.119 1.00 96.44 99 PHE A N 1
ATOM 740 C CA . PHE A 1 99 ? -9.790 14.054 -11.125 1.00 96.44 99 PHE A CA 1
ATOM 741 C C . PHE A 1 99 ? -11.133 14.725 -10.827 1.00 96.44 99 PHE A C 1
ATOM 743 O O . PHE A 1 99 ? -11.147 15.838 -10.313 1.00 96.44 99 PHE A O 1
ATOM 750 N N . GLN A 1 100 ? -12.255 14.072 -11.134 1.00 96.75 100 GLN A N 1
ATOM 751 C CA . GLN A 1 100 ? -13.585 14.636 -10.897 1.00 96.75 100 GLN A CA 1
ATOM 752 C C . GLN A 1 100 ? -13.935 14.647 -9.406 1.00 96.75 100 GLN A C 1
ATOM 754 O O . GLN A 1 100 ? -14.566 15.585 -8.924 1.00 96.75 100 GLN A O 1
ATOM 759 N N . TYR A 1 101 ? -13.536 13.602 -8.682 1.00 93.94 101 TYR A N 1
ATOM 760 C CA . TYR A 1 101 ? -13.847 13.432 -7.263 1.00 93.94 101 TYR A CA 1
ATOM 761 C C . TYR A 1 101 ? -12.656 13.707 -6.342 1.00 93.94 101 TYR A C 1
ATOM 763 O O . TYR A 1 101 ? -12.791 13.557 -5.131 1.00 93.94 101 TYR A O 1
ATOM 771 N N . HIS A 1 102 ? -11.499 14.080 -6.899 1.00 94.31 102 HIS A N 1
ATOM 772 C CA . HIS A 1 102 ? -10.238 14.255 -6.172 1.00 94.31 102 HIS A CA 1
ATOM 773 C C . HIS A 1 102 ? -9.913 13.071 -5.249 1.00 94.31 102 HIS A C 1
ATOM 775 O O . HIS A 1 102 ? -9.448 13.236 -4.122 1.00 94.31 102 HIS A O 1
ATOM 781 N N . SER A 1 103 ? -10.198 11.866 -5.738 1.00 94.00 103 SER A N 1
ATOM 782 C CA . SER A 1 103 ? -10.032 10.610 -5.009 1.00 94.00 103 SER A CA 1
ATOM 783 C C . SER A 1 103 ? -9.071 9.704 -5.757 1.00 94.00 103 SER A C 1
ATOM 785 O O . SER A 1 103 ? -8.789 9.925 -6.931 1.00 94.00 103 SER A O 1
ATOM 787 N N . TRP A 1 104 ? -8.549 8.702 -5.068 1.00 96.12 104 TRP A N 1
ATOM 788 C CA . TRP A 1 104 ? -7.612 7.749 -5.637 1.00 96.12 104 TRP A CA 1
ATOM 789 C C . TRP A 1 104 ? -7.920 6.354 -5.116 1.00 96.12 104 TRP A C 1
ATOM 791 O O . TRP A 1 104 ? -8.600 6.229 -4.101 1.00 96.12 104 TRP A O 1
ATOM 801 N N . ASP A 1 105 ? -7.413 5.340 -5.802 1.00 97.12 105 ASP A N 1
ATOM 802 C CA . ASP A 1 105 ? -7.289 3.958 -5.350 1.00 97.12 105 ASP A CA 1
ATOM 803 C C . ASP A 1 105 ? -6.028 3.323 -5.962 1.00 97.12 105 ASP A C 1
ATOM 805 O O . ASP A 1 105 ? -5.311 3.960 -6.742 1.00 97.12 105 ASP A O 1
ATOM 809 N N . GLY A 1 106 ? -5.686 2.103 -5.547 1.00 97.75 106 GLY A N 1
ATOM 810 C CA . GLY A 1 106 ? -4.401 1.498 -5.889 1.00 97.75 106 GLY A CA 1
ATOM 811 C C . GLY A 1 106 ? -3.324 1.864 -4.869 1.00 97.75 106 GLY A C 1
ATOM 812 O O . GLY A 1 106 ? -3.521 1.683 -3.665 1.00 97.75 106 GLY A O 1
ATOM 813 N N . PHE A 1 107 ? -2.180 2.356 -5.341 1.00 98.06 107 PHE A N 1
ATOM 814 C CA . PHE A 1 107 ? -1.042 2.746 -4.508 1.00 98.06 107 PHE A CA 1
ATOM 815 C C . PHE A 1 107 ? -0.810 4.256 -4.500 1.00 98.06 107 PHE A C 1
ATOM 817 O O . PHE A 1 107 ? -0.915 4.903 -5.531 1.00 98.06 107 PHE A O 1
ATOM 824 N N . ALA A 1 108 ? -0.416 4.799 -3.354 1.00 97.50 108 ALA A N 1
ATOM 825 C CA . ALA A 1 108 ? 0.174 6.126 -3.179 1.00 97.50 108 ALA A CA 1
ATOM 826 C C . ALA A 1 108 ? 1.549 5.974 -2.511 1.00 97.50 108 ALA A C 1
ATOM 828 O O . ALA A 1 108 ? 1.808 4.958 -1.866 1.00 97.50 108 ALA A O 1
ATOM 829 N N . LEU A 1 109 ? 2.423 6.973 -2.626 1.00 96.38 109 LEU A N 1
ATOM 830 C CA . LEU A 1 109 ? 3.692 7.021 -1.892 1.00 96.38 109 LEU A CA 1
ATOM 831 C C . LEU A 1 109 ? 3.623 8.095 -0.813 1.00 96.38 109 LEU A C 1
ATOM 833 O O . LEU A 1 109 ? 3.053 9.163 -1.037 1.00 96.38 109 LEU A O 1
ATOM 837 N N . SER A 1 110 ? 4.198 7.826 0.355 1.00 94.19 110 SER A N 1
ATOM 838 C CA . SER A 1 110 ? 4.106 8.723 1.503 1.00 94.19 110 SER A CA 1
ATOM 839 C C . SER A 1 110 ? 5.367 8.715 2.361 1.00 94.19 110 SER A C 1
ATOM 841 O O . SER A 1 110 ? 6.069 7.711 2.472 1.00 94.19 110 SER A O 1
ATOM 843 N N . ARG A 1 111 ? 5.616 9.871 2.981 1.00 91.69 111 ARG A N 1
ATOM 844 C CA . ARG A 1 111 ? 6.559 10.097 4.084 1.00 91.69 111 ARG A CA 1
ATOM 845 C C . ARG A 1 111 ? 5.898 10.864 5.231 1.00 91.69 111 ARG A C 1
ATOM 847 O O . ARG A 1 111 ? 6.559 11.603 5.963 1.00 91.69 111 ARG A O 1
ATOM 854 N N . VAL A 1 112 ? 4.574 10.770 5.360 1.00 89.31 112 VAL A N 1
ATOM 855 C CA . VAL A 1 112 ? 3.806 11.489 6.384 1.00 89.31 112 VAL A CA 1
ATOM 856 C C . VAL A 1 112 ? 3.997 10.822 7.749 1.00 89.31 112 VAL A C 1
ATOM 858 O O . VAL A 1 112 ? 3.640 9.668 7.935 1.00 89.31 112 VAL A O 1
ATOM 861 N N . ASN A 1 113 ? 4.514 11.549 8.737 1.00 78.31 113 ASN A N 1
ATOM 862 C CA . ASN A 1 113 ? 4.870 10.997 10.050 1.00 78.31 113 ASN A CA 1
ATOM 863 C C . ASN A 1 113 ? 3.984 11.476 11.210 1.00 78.31 113 ASN A C 1
ATOM 865 O O . ASN A 1 113 ? 4.314 11.231 12.366 1.00 78.31 113 ASN A O 1
ATOM 869 N N . ASN A 1 114 ? 2.884 12.186 10.936 1.00 71.88 114 ASN A N 1
ATOM 870 C CA . ASN A 1 114 ? 2.100 12.840 11.981 1.00 71.88 114 ASN A CA 1
ATOM 871 C C . ASN A 1 114 ? 0.749 12.145 12.249 1.00 71.88 114 ASN A C 1
ATOM 873 O O . ASN A 1 114 ? -0.267 12.544 11.678 1.00 71.88 114 ASN A O 1
ATOM 877 N N . PRO A 1 115 ? 0.683 11.156 13.159 1.00 63.19 115 PRO A N 1
ATOM 878 C CA . PRO A 1 115 ? -0.567 10.486 13.512 1.00 63.19 115 PRO A CA 1
ATOM 879 C C . PRO A 1 115 ? -1.480 11.339 14.412 1.00 63.19 115 PRO A C 1
ATOM 881 O O . PRO A 1 115 ? -2.595 10.917 14.707 1.00 63.19 115 PRO A O 1
ATOM 884 N N . THR A 1 116 ? -1.050 12.527 14.865 1.00 60.31 116 THR A N 1
ATOM 885 C CA . THR A 1 116 ? -1.793 13.303 15.881 1.00 60.31 116 THR A CA 1
ATOM 886 C C . THR A 1 116 ? -3.089 13.934 15.367 1.00 60.31 116 THR A C 1
ATOM 888 O O . THR A 1 116 ? -3.900 14.383 16.173 1.00 60.31 116 THR A O 1
ATOM 891 N N . VAL A 1 117 ? -3.310 13.954 14.047 1.00 65.56 117 VAL A N 1
ATOM 892 C CA . VAL A 1 117 ? -4.416 14.713 13.437 1.00 65.56 117 VAL A CA 1
ATOM 893 C C . VAL A 1 117 ? -5.763 13.977 13.318 1.00 65.56 117 VAL A C 1
ATOM 895 O O . VAL A 1 117 ? -6.719 14.653 13.030 1.00 65.56 117 VAL A O 1
ATOM 898 N N . GLY A 1 118 ? -5.960 12.694 13.628 1.00 70.88 118 GLY A N 1
ATOM 899 C CA . GLY A 1 118 ? -7.284 12.028 13.529 1.00 70.88 118 GLY A CA 1
ATOM 900 C C . GLY A 1 118 ? -8.010 12.084 12.157 1.00 70.88 118 GLY A C 1
ATOM 901 O O . GLY A 1 118 ? -7.764 12.931 11.301 1.00 70.88 118 GLY A O 1
ATOM 902 N N . GLY A 1 119 ? -8.940 11.155 11.923 1.00 80.81 119 GLY A N 1
ATOM 903 C CA . GLY A 1 119 ? -9.803 11.188 10.733 1.00 80.81 119 GLY A CA 1
ATOM 904 C C . GLY A 1 119 ? -9.106 10.996 9.371 1.00 80.81 119 GLY A C 1
ATOM 905 O O . GLY A 1 119 ? -7.961 10.550 9.265 1.00 80.81 119 GLY A O 1
ATOM 906 N N . TRP A 1 120 ? -9.839 11.298 8.291 1.00 84.25 120 TRP A N 1
ATOM 907 C CA . TRP A 1 120 ? -9.467 10.943 6.910 1.00 84.25 120 TRP A CA 1
ATOM 908 C C . TRP A 1 120 ? -8.220 11.672 6.385 1.00 84.25 120 TRP A C 1
ATOM 910 O O . TRP A 1 120 ? -7.571 11.205 5.445 1.00 84.25 120 TRP A O 1
ATOM 920 N N . GLN A 1 121 ? -7.855 12.805 6.989 1.00 84.00 121 GLN A N 1
ATOM 921 C CA . GLN A 1 121 ? -6.647 13.556 6.646 1.00 84.00 121 GLN A CA 1
ATOM 922 C C . GLN A 1 121 ? -5.371 12.739 6.911 1.00 84.00 121 GLN A C 1
ATOM 924 O O . GLN A 1 121 ? -4.357 12.951 6.250 1.00 84.00 121 GLN A O 1
ATOM 929 N N . ASN A 1 122 ? -5.444 11.750 7.807 1.00 87.56 122 ASN A N 1
ATOM 930 C CA . ASN A 1 122 ? -4.344 10.855 8.159 1.00 87.56 122 ASN A CA 1
ATOM 931 C C . ASN A 1 122 ? -4.272 9.579 7.305 1.00 87.56 122 ASN A C 1
ATOM 933 O O . ASN A 1 122 ? -3.563 8.636 7.661 1.00 87.56 122 ASN A O 1
ATOM 937 N N . GLN A 1 123 ? -4.982 9.518 6.174 1.00 91.56 123 GLN A N 1
ATOM 938 C CA . GLN A 1 123 ? -4.981 8.336 5.299 1.00 91.56 123 GLN A CA 1
ATOM 939 C C . GLN A 1 123 ? -3.594 7.982 4.740 1.00 91.56 123 GLN A C 1
ATOM 941 O O . GLN A 1 123 ? -3.365 6.830 4.389 1.00 91.56 123 GLN A O 1
ATOM 946 N N . TYR A 1 124 ? -2.671 8.948 4.685 1.00 93.31 124 TYR A N 1
ATOM 947 C CA . TYR A 1 124 ? -1.314 8.734 4.185 1.00 93.31 124 TYR A CA 1
ATOM 948 C C . TYR A 1 124 ? -0.289 8.443 5.279 1.00 93.31 124 TYR A C 1
ATOM 950 O O . TYR A 1 124 ? 0.859 8.205 4.938 1.00 93.31 124 TYR A O 1
ATOM 958 N N . ALA A 1 125 ? -0.661 8.485 6.560 1.00 89.75 125 ALA A N 1
ATOM 959 C CA . ALA A 1 125 ? 0.258 8.254 7.672 1.00 89.75 125 ALA A CA 1
ATOM 960 C C . ALA A 1 125 ? 0.220 6.789 8.127 1.00 89.75 125 ALA A C 1
ATOM 962 O O . ALA A 1 125 ? -0.847 6.171 8.140 1.00 89.75 125 ALA A O 1
ATOM 963 N N . VAL A 1 126 ? 1.354 6.244 8.568 1.00 87.25 126 VAL A N 1
ATOM 964 C CA . VAL A 1 126 ? 1.415 4.938 9.249 1.00 87.25 126 VAL A CA 1
ATOM 965 C C . VAL A 1 126 ? 0.910 5.076 10.689 1.00 87.25 126 VAL A C 1
ATOM 967 O O . VAL A 1 126 ? 1.207 6.055 11.374 1.00 87.25 126 VAL A O 1
ATOM 970 N N . TRP A 1 127 ? 0.139 4.101 11.174 1.00 84.50 127 TRP A N 1
ATOM 971 C CA . TRP A 1 127 ? -0.272 4.062 12.577 1.00 84.50 127 TRP A CA 1
ATOM 972 C C . TRP A 1 127 ? 0.912 3.771 13.513 1.00 84.50 127 TRP A C 1
ATOM 974 O O . TRP A 1 127 ? 1.679 2.834 13.283 1.00 84.50 127 TRP A O 1
ATOM 984 N N . GLY A 1 128 ? 1.011 4.519 14.615 1.00 79.69 128 GLY A N 1
ATOM 985 C CA . GLY A 1 128 ? 2.079 4.378 15.606 1.00 79.69 128 GLY A CA 1
ATOM 986 C C . GLY A 1 128 ? 2.965 5.617 15.655 1.00 79.69 128 GLY A C 1
ATOM 987 O O . GLY A 1 128 ? 2.478 6.692 15.977 1.00 79.69 128 GLY A O 1
ATOM 988 N N . ASP A 1 129 ? 4.254 5.465 15.364 1.00 70.69 129 ASP A N 1
ATOM 989 C CA . ASP A 1 129 ? 5.233 6.562 15.306 1.00 70.69 129 ASP A CA 1
ATOM 990 C C . ASP A 1 129 ? 5.254 7.293 13.949 1.00 70.69 129 ASP A C 1
ATOM 992 O O . ASP A 1 129 ? 5.990 8.263 13.785 1.00 70.69 129 ASP A O 1
ATOM 996 N N . GLY A 1 130 ? 4.427 6.859 12.989 1.00 66.56 130 GLY A N 1
ATOM 997 C CA . GLY A 1 130 ? 4.336 7.459 11.657 1.00 66.56 130 GLY A CA 1
ATOM 998 C C . GLY A 1 130 ? 5.543 7.178 10.761 1.00 66.56 130 GLY A C 1
ATOM 999 O O . GLY A 1 130 ? 5.637 7.755 9.679 1.00 66.56 130 GLY A O 1
ATOM 1000 N N . LEU A 1 131 ? 6.467 6.321 11.195 1.00 67.56 131 LEU A N 1
ATOM 1001 C CA . LEU A 1 131 ? 7.666 5.984 10.441 1.00 67.56 131 LEU A CA 1
ATOM 1002 C C . LEU A 1 131 ? 7.459 4.702 9.634 1.00 67.56 131 LEU A C 1
ATOM 1004 O O . LEU A 1 131 ? 6.513 3.943 9.853 1.00 67.56 131 LEU A O 1
ATOM 1008 N N . ASP A 1 132 ? 8.338 4.484 8.661 1.00 71.75 132 ASP A N 1
ATOM 1009 C CA . ASP A 1 132 ? 8.463 3.210 7.967 1.00 71.75 132 ASP A CA 1
ATOM 1010 C C . ASP A 1 132 ? 9.350 2.234 8.767 1.00 71.75 132 ASP A C 1
ATOM 1012 O O . ASP A 1 132 ? 9.864 2.552 9.840 1.00 71.75 132 ASP A O 1
ATOM 1016 N N . ARG A 1 133 ? 9.536 1.010 8.254 1.00 69.94 133 ARG A N 1
ATOM 1017 C CA . ARG A 1 133 ? 10.414 0.020 8.900 1.00 69.94 133 ARG A CA 1
ATOM 1018 C C . ARG A 1 133 ? 11.899 0.248 8.587 1.00 69.94 133 ARG A C 1
ATOM 1020 O O . ARG A 1 133 ? 12.732 -0.338 9.280 1.00 69.94 133 ARG A O 1
ATOM 1027 N N . SER A 1 134 ? 12.208 1.014 7.538 1.00 68.06 134 SER A N 1
ATOM 1028 C CA . SER A 1 134 ? 13.548 1.180 6.952 1.00 68.06 134 SER A CA 1
ATOM 1029 C C . SER A 1 134 ? 14.406 2.242 7.638 1.00 68.06 134 SER A C 1
ATOM 1031 O O . SER A 1 134 ? 15.563 2.390 7.258 1.00 68.06 134 SER A O 1
ATOM 1033 N N . ASP A 1 135 ? 13.851 3.001 8.589 1.00 67.50 135 ASP A N 1
ATOM 1034 C CA . ASP A 1 135 ? 14.425 4.228 9.167 1.00 67.50 135 ASP A CA 1
ATOM 1035 C C . ASP A 1 135 ? 14.591 5.391 8.152 1.00 67.50 135 ASP A C 1
ATOM 1037 O O . ASP A 1 135 ? 14.925 6.511 8.544 1.00 67.50 135 ASP A O 1
ATOM 1041 N N . GLY A 1 136 ? 14.336 5.163 6.855 1.00 73.44 136 GLY A N 1
ATOM 1042 C CA . GLY A 1 136 ? 14.379 6.169 5.787 1.00 73.44 136 GLY A CA 1
ATOM 1043 C C . GLY A 1 136 ? 13.073 6.960 5.629 1.00 73.44 136 GLY A C 1
ATOM 1044 O O . GLY A 1 136 ? 13.076 8.089 5.133 1.00 73.44 136 GLY A O 1
ATOM 1045 N N . GLY A 1 137 ? 11.967 6.444 6.157 1.00 83.19 137 GLY A N 1
ATOM 1046 C CA . GLY A 1 137 ? 10.673 7.109 6.278 1.00 83.19 137 GLY A CA 1
ATOM 1047 C C . GLY A 1 137 ? 9.749 6.979 5.066 1.00 83.19 137 GLY A C 1
ATOM 1048 O O . GLY A 1 137 ? 8.626 7.473 5.145 1.00 83.19 137 GLY A O 1
ATOM 1049 N N . GLY A 1 138 ? 10.183 6.366 3.960 1.00 90.56 138 GLY A N 1
ATOM 1050 C CA . GLY A 1 138 ? 9.379 6.180 2.752 1.00 90.56 138 GLY A CA 1
ATOM 1051 C C . GLY A 1 138 ? 8.565 4.890 2.757 1.00 90.56 138 GLY A C 1
ATOM 1052 O O . GLY A 1 138 ? 9.076 3.805 3.022 1.00 90.56 138 GLY A O 1
ATOM 1053 N N . TYR A 1 139 ? 7.293 4.969 2.367 1.00 92.81 139 TYR A N 1
ATOM 1054 C CA . TYR A 1 139 ? 6.434 3.790 2.231 1.00 92.81 139 TYR A CA 1
ATOM 1055 C C . TYR A 1 139 ? 5.338 3.976 1.178 1.00 92.81 139 TYR A C 1
ATOM 1057 O O . TYR A 1 139 ? 5.003 5.093 0.778 1.00 92.81 139 TYR A O 1
ATOM 1065 N N . ALA A 1 140 ? 4.754 2.859 0.743 1.00 95.06 140 ALA A N 1
ATOM 1066 C CA . ALA A 1 140 ? 3.541 2.863 -0.061 1.00 95.06 140 ALA A CA 1
ATOM 1067 C C . ALA A 1 140 ? 2.293 2.745 0.822 1.00 95.06 140 ALA A C 1
ATOM 1069 O O . ALA A 1 140 ? 2.248 1.960 1.770 1.00 95.06 140 ALA A O 1
ATOM 1070 N N . VAL A 1 141 ? 1.258 3.496 0.464 1.00 95.44 141 VAL A N 1
ATOM 1071 C CA . VAL A 1 141 ? -0.091 3.390 1.019 1.00 95.44 141 VAL A CA 1
ATOM 1072 C C . VAL A 1 141 ? -0.947 2.675 -0.013 1.00 95.44 141 VAL A C 1
ATOM 1074 O O . VAL A 1 141 ? -0.932 3.042 -1.185 1.00 95.44 141 VAL A O 1
ATOM 1077 N N . VAL A 1 142 ? -1.689 1.657 0.412 1.00 96.50 142 VAL A N 1
ATOM 1078 C CA . VAL A 1 142 ? -2.556 0.876 -0.471 1.00 96.50 142 VAL A CA 1
ATOM 1079 C C . VAL A 1 142 ? -4.015 1.119 -0.121 1.00 96.50 142 VAL A C 1
ATOM 1081 O O . VAL A 1 142 ? -4.394 1.077 1.050 1.00 96.50 142 VAL A O 1
ATOM 1084 N N . PHE A 1 143 ? -4.839 1.349 -1.137 1.00 95.44 143 PHE A N 1
ATOM 1085 C CA . PHE A 1 143 ? -6.274 1.502 -0.976 1.00 95.44 143 PHE A CA 1
ATOM 1086 C C . PHE A 1 143 ? -7.031 0.608 -1.958 1.00 95.44 143 PHE A C 1
ATOM 1088 O O . PHE A 1 143 ? -6.826 0.650 -3.170 1.00 95.44 143 PHE A O 1
ATOM 1095 N N . TYR A 1 144 ? -7.910 -0.222 -1.396 1.00 94.25 144 TYR A N 1
ATOM 1096 C CA . TYR A 1 144 ? -8.860 -1.031 -2.146 1.00 94.25 144 TYR A CA 1
ATOM 1097 C C . TYR A 1 144 ? -10.045 -0.159 -2.563 1.00 94.25 144 TYR A C 1
ATOM 1099 O O . TYR A 1 144 ? -10.824 0.278 -1.712 1.00 94.25 144 TYR A O 1
ATOM 1107 N N . GLY A 1 145 ? -10.203 0.070 -3.864 1.00 89.19 145 GLY A N 1
ATOM 1108 C CA . GLY A 1 145 ? -11.369 0.767 -4.386 1.00 89.19 145 GLY A CA 1
ATOM 1109 C C . GLY A 1 145 ? -12.524 -0.209 -4.585 1.00 89.19 145 GLY A C 1
ATOM 1110 O O . GLY A 1 145 ? -12.415 -1.152 -5.360 1.00 89.19 145 GLY A O 1
ATOM 1111 N N . SER A 1 146 ? -13.674 0.025 -3.949 1.00 87.25 146 SER A N 1
ATOM 1112 C CA . SER A 1 146 ? -14.850 -0.856 -4.101 1.00 87.25 146 SER A CA 1
ATOM 1113 C C . SER A 1 146 ? -15.344 -0.996 -5.548 1.00 87.25 146 SER A C 1
ATOM 1115 O O . SER A 1 146 ? -16.033 -1.960 -5.870 1.00 87.25 146 SER A O 1
ATOM 1117 N N . TRP A 1 147 ? -15.009 -0.032 -6.409 1.00 88.12 147 TRP A N 1
ATOM 1118 C CA . TRP A 1 147 ? -15.396 -0.002 -7.821 1.00 88.12 147 TRP A CA 1
ATOM 1119 C C . TRP A 1 147 ? -14.283 -0.474 -8.764 1.00 88.12 147 TRP A C 1
ATOM 1121 O O . TRP A 1 147 ? -14.584 -1.047 -9.807 1.00 88.12 147 TRP A O 1
ATOM 1131 N N . SER A 1 148 ? -13.017 -0.230 -8.414 1.00 89.31 148 SER A N 1
ATOM 1132 C CA . SER A 1 148 ? -11.843 -0.578 -9.225 1.00 89.31 148 SER A CA 1
ATOM 1133 C C . SER A 1 148 ? -11.258 -1.950 -8.878 1.00 89.31 148 SER A C 1
ATOM 1135 O O . SER A 1 148 ? -10.619 -2.579 -9.718 1.00 89.31 148 SER A O 1
ATOM 1137 N N . GLY A 1 149 ? -11.524 -2.449 -7.670 1.00 92.12 149 GLY A N 1
ATOM 1138 C CA . GLY A 1 149 ? -11.041 -3.727 -7.173 1.00 92.12 149 GLY A CA 1
ATOM 1139 C C . GLY A 1 149 ? -9.688 -3.630 -6.449 1.00 92.12 149 GLY A C 1
ATOM 1140 O O . GLY A 1 149 ? -9.353 -2.597 -5.862 1.00 92.12 149 GLY A O 1
ATOM 1141 N N . PRO A 1 150 ? -8.928 -4.740 -6.395 1.00 93.19 150 PRO A N 1
ATOM 1142 C CA . PRO A 1 150 ? -7.663 -4.792 -5.674 1.00 93.19 150 PRO A CA 1
ATOM 1143 C C . PRO A 1 150 ? -6.571 -3.962 -6.354 1.00 93.19 150 PRO A C 1
ATOM 1145 O O . PRO A 1 150 ? -6.383 -4.020 -7.569 1.00 93.19 150 PRO A O 1
ATOM 1148 N N . ALA A 1 151 ? -5.787 -3.257 -5.538 1.00 96.19 151 ALA A N 1
ATOM 1149 C CA . ALA A 1 151 ? -4.551 -2.624 -5.978 1.00 96.19 151 ALA A CA 1
ATOM 1150 C C . ALA A 1 151 ? -3.573 -3.671 -6.536 1.00 96.19 151 ALA A C 1
ATOM 1152 O O . ALA A 1 151 ? -3.439 -4.762 -5.976 1.00 96.19 151 ALA A O 1
ATOM 1153 N N . SER A 1 152 ? -2.867 -3.326 -7.615 1.00 95.44 152 SER A N 1
ATOM 1154 C CA . SER A 1 152 ? -1.948 -4.234 -8.310 1.00 95.44 152 SER A CA 1
ATOM 1155 C C . SER A 1 152 ? -0.537 -3.656 -8.389 1.00 95.44 152 SER A C 1
ATOM 1157 O O . SER A 1 152 ? -0.351 -2.460 -8.606 1.00 95.44 152 SER A O 1
ATOM 1159 N N . LEU A 1 153 ? 0.466 -4.515 -8.204 1.00 95.94 153 LEU A N 1
ATOM 1160 C CA . LEU A 1 153 ? 1.864 -4.206 -8.493 1.00 95.94 153 LEU A CA 1
ATOM 1161 C C . LEU A 1 153 ? 2.421 -5.256 -9.452 1.00 95.94 153 LEU A C 1
ATOM 1163 O O . LEU A 1 153 ? 2.024 -6.419 -9.403 1.00 95.94 153 LEU A O 1
ATOM 1167 N N . THR A 1 154 ? 3.339 -4.844 -10.320 1.00 96.12 154 THR A N 1
ATOM 1168 C CA . THR A 1 154 ? 3.950 -5.699 -11.342 1.00 96.12 154 THR A CA 1
ATOM 1169 C C . THR A 1 154 ? 5.437 -5.869 -11.058 1.00 96.12 154 THR A C 1
ATOM 1171 O O . THR A 1 154 ? 6.178 -4.886 -10.954 1.00 96.12 154 THR A O 1
ATOM 1174 N N . LEU A 1 155 ? 5.872 -7.125 -10.937 1.00 94.06 155 LEU A N 1
ATOM 1175 C CA . LEU A 1 155 ? 7.280 -7.493 -10.792 1.00 94.06 155 LEU A CA 1
ATOM 1176 C C . LEU A 1 155 ? 7.964 -7.507 -12.171 1.00 94.06 155 LEU A C 1
ATOM 1178 O O . LEU A 1 155 ? 7.317 -7.839 -13.162 1.00 94.06 155 LEU A O 1
ATOM 1182 N N . PRO A 1 156 ? 9.266 -7.182 -12.261 1.00 89.88 156 PRO A N 1
ATOM 1183 C CA . PRO A 1 156 ? 9.974 -7.102 -13.545 1.00 89.88 156 PRO A CA 1
ATOM 1184 C C . PRO A 1 156 ? 10.217 -8.469 -14.204 1.00 89.88 156 PRO A C 1
ATOM 1186 O O . PRO A 1 156 ? 10.442 -8.541 -15.409 1.00 89.88 156 PRO A O 1
ATOM 1189 N N . TYR A 1 157 ? 10.197 -9.541 -13.409 1.00 87.75 157 TYR A N 1
ATOM 1190 C CA . TYR A 1 157 ? 10.432 -10.922 -13.828 1.00 87.75 157 TYR A CA 1
ATOM 1191 C C . TYR A 1 157 ? 9.576 -11.861 -12.979 1.00 87.75 157 TYR A C 1
ATOM 1193 O O . TYR A 1 157 ? 9.227 -11.512 -11.844 1.00 87.75 157 TYR A O 1
ATOM 1201 N N . ASP A 1 158 ? 9.346 -13.078 -13.469 1.00 86.94 158 ASP A N 1
ATOM 1202 C CA . ASP A 1 158 ? 8.738 -14.150 -12.681 1.00 86.94 158 ASP A CA 1
ATOM 1203 C C . ASP A 1 158 ? 9.557 -14.384 -11.411 1.00 86.94 158 ASP A C 1
ATOM 1205 O O . ASP A 1 158 ? 10.738 -14.740 -11.444 1.00 86.94 158 ASP A O 1
ATOM 1209 N N . SER A 1 159 ? 8.939 -14.088 -10.272 1.00 87.75 159 SER A N 1
ATOM 1210 C CA . SER A 1 159 ? 9.637 -13.970 -8.998 1.00 87.75 159 SER A CA 1
ATOM 1211 C C . SER A 1 159 ? 8.779 -14.495 -7.860 1.00 87.75 159 SER A C 1
ATOM 1213 O O . SER A 1 159 ? 7.558 -14.346 -7.852 1.00 87.75 159 SER A O 1
ATOM 1215 N N . THR A 1 160 ? 9.438 -15.037 -6.838 1.00 85.94 160 THR A N 1
ATOM 1216 C CA . THR A 1 160 ? 8.794 -15.344 -5.561 1.00 85.94 160 THR A CA 1
ATOM 1217 C C . THR A 1 160 ? 8.906 -14.165 -4.605 1.00 85.94 160 THR A C 1
ATOM 1219 O O . THR A 1 160 ? 10.007 -13.730 -4.261 1.00 85.94 160 THR A O 1
ATOM 1222 N N . VAL A 1 161 ? 7.763 -13.680 -4.116 1.00 89.06 161 VAL A N 1
ATOM 1223 C CA . VAL A 1 161 ? 7.701 -12.573 -3.151 1.00 89.06 161 VAL A CA 1
ATOM 1224 C C . VAL A 1 161 ? 8.054 -13.068 -1.752 1.00 89.06 161 VAL A C 1
ATOM 1226 O O . VAL A 1 161 ? 7.214 -13.517 -0.989 1.00 89.06 161 VAL A O 1
ATOM 1229 N N . ARG A 1 162 ? 9.317 -12.946 -1.345 1.00 87.31 162 ARG A N 1
ATOM 1230 C CA . ARG A 1 162 ? 9.778 -13.462 -0.041 1.00 87.31 162 ARG A CA 1
ATOM 1231 C C . ARG A 1 162 ? 9.103 -12.864 1.196 1.00 87.31 162 ARG A C 1
ATOM 1233 O O . ARG A 1 162 ? 9.366 -13.374 2.277 1.00 87.31 162 ARG A O 1
ATOM 1240 N N . GLY A 1 163 ? 8.286 -11.826 1.063 1.00 84.62 163 GLY A N 1
ATOM 1241 C CA . GLY A 1 163 ? 7.534 -11.188 2.138 1.00 84.62 163 GLY A CA 1
ATOM 1242 C C . GLY A 1 163 ? 7.506 -9.673 1.971 1.00 84.62 163 GLY A C 1
ATOM 1243 O O . GLY A 1 163 ? 8.206 -9.119 1.126 1.00 84.62 163 GLY A O 1
ATOM 1244 N N . LEU A 1 164 ? 6.701 -9.014 2.795 1.00 88.06 164 LEU A N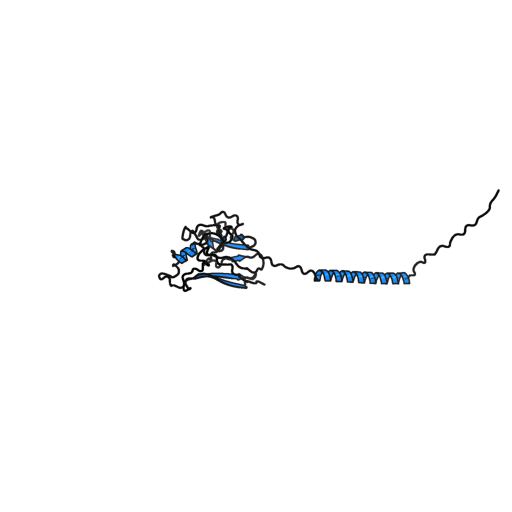 1
ATOM 1245 C CA . LEU A 1 164 ? 6.686 -7.563 2.949 1.00 88.06 164 LEU A CA 1
ATOM 1246 C C . LEU A 1 164 ? 6.323 -7.200 4.392 1.00 88.06 164 LEU A C 1
ATOM 1248 O O . LEU A 1 164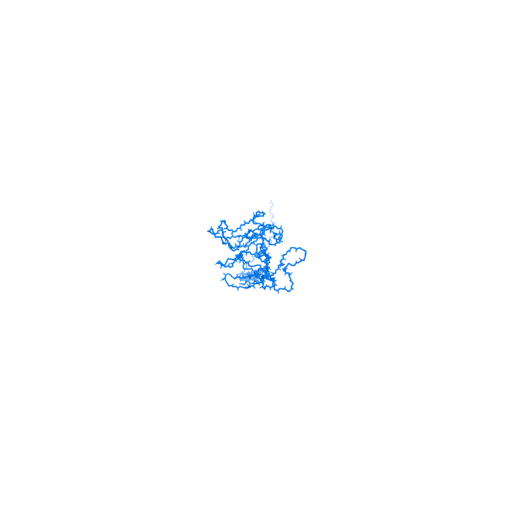 ? 5.795 -8.028 5.137 1.00 88.06 164 LEU A O 1
ATOM 1252 N N . PHE A 1 165 ? 6.605 -5.958 4.766 1.00 87.19 165 PHE A N 1
ATOM 1253 C CA . PHE A 1 165 ? 6.111 -5.363 6.000 1.00 87.19 165 PHE A CA 1
ATOM 1254 C C . PHE A 1 165 ? 4.798 -4.638 5.716 1.00 87.19 165 PHE A C 1
ATOM 1256 O O . PHE A 1 165 ? 4.681 -3.941 4.711 1.00 87.19 165 PHE A O 1
ATOM 1263 N N . VAL A 1 166 ? 3.820 -4.803 6.605 1.00 89.38 166 VAL A N 1
ATOM 1264 C CA . VAL A 1 166 ? 2.515 -4.139 6.519 1.00 89.38 166 VAL A CA 1
ATOM 1265 C C . VAL A 1 166 ? 2.144 -3.543 7.866 1.00 89.38 166 VAL A C 1
ATOM 1267 O O . VAL A 1 166 ? 2.471 -4.102 8.914 1.00 89.38 166 VAL A O 1
ATOM 1270 N N . ASN A 1 167 ? 1.445 -2.415 7.827 1.00 88.44 167 ASN A N 1
ATOM 1271 C CA . ASN A 1 167 ? 0.857 -1.767 8.989 1.00 88.44 167 ASN A CA 1
ATOM 1272 C C . ASN A 1 167 ? -0.451 -1.080 8.561 1.00 88.44 167 ASN A C 1
ATOM 1274 O O . ASN A 1 167 ? -0.685 -0.855 7.372 1.00 88.44 167 ASN A O 1
ATOM 1278 N N . ASN A 1 168 ? -1.309 -0.763 9.525 1.00 91.44 168 ASN A N 1
ATOM 1279 C CA . ASN A 1 168 ? -2.490 0.051 9.278 1.00 91.44 168 ASN A CA 1
ATOM 1280 C C . ASN A 1 168 ? -2.087 1.496 8.977 1.00 91.44 168 ASN A C 1
ATOM 1282 O O . ASN A 1 168 ? -1.117 2.019 9.535 1.00 91.44 168 ASN A O 1
ATOM 1286 N N . THR A 1 169 ? -2.890 2.168 8.154 1.00 91.31 169 THR A N 1
ATOM 1287 C CA . THR A 1 169 ? -2.856 3.630 8.111 1.00 91.31 169 THR A CA 1
ATOM 1288 C C . THR A 1 169 ? -3.379 4.182 9.433 1.00 91.31 169 THR A C 1
ATOM 1290 O O . THR A 1 169 ? -4.203 3.553 10.108 1.00 91.31 169 THR A O 1
ATOM 1293 N N . ALA A 1 170 ? -2.927 5.375 9.808 1.00 89.12 170 ALA A N 1
ATOM 1294 C CA . ALA A 1 170 ? -3.392 6.029 11.019 1.00 89.12 170 ALA A CA 1
ATOM 1295 C C . ALA A 1 170 ? -4.905 6.289 10.969 1.00 89.12 170 ALA A C 1
ATOM 1297 O O . ALA A 1 170 ? -5.578 6.120 11.980 1.00 89.12 170 ALA A O 1
ATOM 1298 N N . TYR A 1 171 ? -5.449 6.596 9.786 1.00 91.06 171 TYR A N 1
ATOM 1299 C CA . TYR A 1 171 ? -6.893 6.720 9.595 1.00 91.06 171 TYR A CA 1
ATOM 1300 C C . TYR A 1 171 ? -7.644 5.402 9.841 1.00 91.06 171 TYR A C 1
ATOM 1302 O O . TYR A 1 171 ? -8.606 5.385 10.605 1.00 91.06 171 TYR A O 1
ATOM 1310 N N . ALA A 1 172 ? -7.200 4.284 9.251 1.00 91.81 172 ALA A N 1
ATOM 1311 C CA . ALA A 1 172 ? -7.861 2.994 9.459 1.00 91.81 172 ALA A CA 1
ATOM 1312 C C . ALA A 1 172 ? -7.815 2.569 10.934 1.00 91.81 172 ALA A C 1
ATOM 1314 O O . ALA A 1 172 ? -8.806 2.085 11.475 1.00 91.81 172 ALA A O 1
ATOM 1315 N N . ALA A 1 173 ? -6.679 2.779 11.602 1.00 89.94 173 ALA A N 1
ATOM 1316 C CA . ALA A 1 173 ? -6.538 2.476 13.019 1.00 89.94 173 ALA A CA 1
ATOM 1317 C C . ALA A 1 173 ? -7.442 3.351 13.906 1.00 89.94 173 ALA A C 1
ATOM 1319 O O . ALA A 1 173 ? -8.127 2.813 14.775 1.00 89.94 173 ALA A O 1
ATOM 1320 N N . ASP A 1 174 ? -7.498 4.663 13.663 1.00 88.06 174 ASP A N 1
ATOM 1321 C CA . ASP A 1 174 ? -8.386 5.588 14.380 1.00 88.06 174 ASP A CA 1
ATOM 1322 C C . ASP A 1 174 ? -9.865 5.215 14.190 1.00 88.06 174 ASP A C 1
ATOM 1324 O O . ASP A 1 174 ? -10.602 5.079 15.166 1.00 88.06 174 ASP A O 1
ATOM 1328 N N . SER A 1 175 ? -10.273 4.920 12.951 1.00 91.62 175 SER A N 1
ATOM 1329 C CA . SER A 1 175 ? -11.623 4.449 12.617 1.00 91.62 175 SER A CA 1
ATOM 1330 C C . SER A 1 175 ? -11.984 3.156 13.358 1.00 91.62 175 SER A C 1
ATOM 1332 O O . SER A 1 175 ? -13.049 3.049 13.967 1.00 91.62 175 SER A O 1
ATOM 1334 N N . MET A 1 176 ? -11.074 2.178 13.414 1.00 92.31 176 MET A N 1
ATOM 1335 C CA . MET A 1 176 ? -11.309 0.946 14.173 1.00 92.31 176 MET A CA 1
ATOM 1336 C C . MET A 1 176 ? -11.400 1.195 15.687 1.00 92.31 176 MET A C 1
ATOM 1338 O O . MET A 1 176 ? -12.210 0.557 16.358 1.00 92.31 176 MET A O 1
ATOM 1342 N N . LEU A 1 177 ? -10.601 2.110 16.242 1.00 88.56 177 LEU A N 1
ATOM 1343 C CA . LEU A 1 177 ? -10.587 2.406 17.679 1.00 88.56 177 LEU A CA 1
ATOM 1344 C C . LEU A 1 177 ? -11.811 3.210 18.130 1.00 88.56 177 LEU A C 1
ATOM 1346 O O . LEU A 1 177 ? -12.417 2.899 19.159 1.00 88.56 177 LEU A O 1
ATOM 1350 N N . ASN A 1 178 ? -12.172 4.231 17.358 1.00 88.12 178 ASN A N 1
ATOM 1351 C CA . ASN A 1 178 ? -13.102 5.278 17.773 1.00 88.12 178 ASN A CA 1
ATOM 1352 C C . ASN A 1 178 ? -14.406 5.289 16.963 1.00 88.12 178 ASN A C 1
ATOM 1354 O O . ASN A 1 178 ? -15.429 5.773 17.454 1.00 88.12 178 ASN A O 1
ATOM 1358 N N . GLY A 1 179 ? -14.410 4.678 15.779 1.00 91.50 179 GLY A N 1
ATOM 1359 C CA . GLY A 1 179 ? -15.459 4.849 14.781 1.00 91.50 179 GLY A CA 1
ATOM 1360 C C . GLY A 1 179 ? -15.375 6.212 14.095 1.00 91.50 179 GLY A C 1
ATOM 1361 O O . GLY A 1 179 ? -14.675 7.120 14.540 1.00 91.50 179 GLY A O 1
ATOM 1362 N N . ASP A 1 180 ? -16.130 6.363 13.016 1.00 91.44 180 ASP A N 1
ATOM 1363 C CA . ASP A 1 180 ? -16.284 7.615 12.282 1.00 91.44 180 ASP A CA 1
ATOM 1364 C C . ASP A 1 180 ? -17.686 7.696 11.644 1.00 91.44 180 ASP A C 1
ATOM 1366 O O . ASP A 1 180 ? -18.595 6.933 11.981 1.00 91.44 180 ASP A O 1
ATOM 1370 N N . SER A 1 181 ? -17.895 8.656 10.742 1.00 92.81 181 SER A N 1
ATOM 1371 C CA . SER A 1 181 ? -19.177 8.855 10.053 1.00 92.81 181 SER A CA 1
ATOM 1372 C C . SER A 1 181 ? -19.582 7.702 9.120 1.00 92.81 181 SER A C 1
ATOM 1374 O O . SER A 1 181 ? -20.734 7.654 8.690 1.00 92.81 181 SER A O 1
ATOM 1376 N N . PHE A 1 182 ? -18.661 6.799 8.781 1.00 91.12 182 PHE A N 1
ATOM 1377 C CA . PHE A 1 182 ? -18.836 5.709 7.820 1.00 91.12 182 PHE A CA 1
ATOM 1378 C C . PHE A 1 182 ? -18.721 4.323 8.465 1.00 91.12 182 PHE A C 1
ATOM 1380 O O . PHE A 1 182 ? -19.387 3.389 8.018 1.00 91.12 182 PHE A O 1
ATOM 1387 N N . ALA A 1 183 ? -17.908 4.178 9.512 1.00 91.88 183 ALA A N 1
ATOM 1388 C CA . ALA A 1 183 ? -17.645 2.914 10.186 1.00 91.88 183 ALA A CA 1
ATOM 1389 C C . ALA A 1 183 ? -17.915 2.990 11.695 1.00 91.88 183 ALA A C 1
ATOM 1391 O O . ALA A 1 183 ? -17.601 3.966 12.377 1.00 91.88 183 ALA A O 1
ATOM 1392 N N . LYS A 1 184 ? -18.472 1.910 12.255 1.00 93.56 184 LYS A N 1
ATOM 1393 C CA . LYS A 1 184 ? -18.544 1.745 13.713 1.00 93.56 184 LYS A CA 1
ATOM 1394 C C . LYS A 1 184 ? -17.149 1.466 14.278 1.00 93.56 184 LYS A C 1
ATOM 1396 O O . LYS A 1 184 ? -16.344 0.805 13.627 1.00 93.56 184 LYS A O 1
ATOM 1401 N N . LYS A 1 185 ? -16.930 1.831 15.544 1.00 92.12 185 LYS A N 1
ATOM 1402 C CA . LYS A 1 185 ? -15.788 1.313 16.307 1.00 92.12 185 LYS A CA 1
ATOM 1403 C C . LYS A 1 185 ? -15.823 -0.218 16.373 1.00 92.12 185 LYS A C 1
ATOM 1405 O O . LYS A 1 185 ? -16.899 -0.819 16.520 1.00 92.12 185 LYS A O 1
ATOM 1410 N N . PHE A 1 186 ? -14.653 -0.840 16.331 1.00 93.31 186 PHE A N 1
ATOM 1411 C CA . PHE A 1 186 ? -14.505 -2.275 16.542 1.00 93.31 186 PHE A CA 1
ATOM 1412 C C . PHE A 1 186 ? -14.925 -2.664 17.966 1.00 93.31 186 PHE A C 1
ATOM 1414 O O . PHE A 1 186 ? -14.812 -1.889 18.917 1.00 93.31 186 PHE A O 1
ATOM 1421 N N . GLY A 1 187 ? -15.478 -3.867 18.113 1.00 90.62 187 GLY A N 1
ATOM 1422 C CA . GLY A 1 187 ? -16.133 -4.325 19.334 1.00 90.62 187 GLY A CA 1
ATOM 1423 C C . GLY A 1 187 ? -17.562 -3.794 19.492 1.00 90.62 187 GLY A C 1
ATOM 1424 O O . GLY A 1 187 ? -18.260 -4.183 20.430 1.00 90.62 187 GLY A O 1
ATOM 1425 N N . GLY A 1 188 ? -18.025 -2.915 18.597 1.00 88.12 188 GLY A N 1
ATOM 1426 C CA . GLY A 1 188 ? -19.344 -2.292 18.682 1.00 88.12 188 GLY A CA 1
ATOM 1427 C C . GLY A 1 188 ? -19.558 -1.526 19.988 1.00 88.12 188 GLY A C 1
ATOM 1428 O O . GLY A 1 188 ? -18.620 -1.195 20.712 1.00 88.12 188 GLY A O 1
ATOM 1429 N N . LYS A 1 189 ? -20.815 -1.229 20.337 1.00 86.06 189 LYS A N 1
ATOM 1430 C CA . LYS A 1 189 ? -21.126 -0.451 21.556 1.00 86.06 189 LYS A CA 1
ATOM 1431 C C . LYS A 1 189 ? -20.642 -1.138 22.839 1.00 86.06 189 LYS A C 1
ATOM 1433 O O . LYS A 1 189 ? -20.253 -0.448 23.776 1.00 86.06 189 LYS A O 1
ATOM 1438 N N . SER A 1 190 ? -20.664 -2.472 22.861 1.00 86.50 190 SER A N 1
ATOM 1439 C CA . SER A 1 190 ? -20.340 -3.298 24.030 1.00 86.50 190 SER A CA 1
ATOM 1440 C C . SER A 1 190 ? -18.844 -3.598 24.193 1.00 86.50 190 SER A C 1
ATOM 1442 O O . SER A 1 190 ? -18.439 -4.074 25.252 1.00 86.50 190 SER A O 1
ATOM 1444 N N . GLY A 1 191 ? -18.035 -3.349 23.157 1.00 84.00 191 GLY A N 1
ATOM 1445 C CA . GLY A 1 191 ? -16.635 -3.776 23.084 1.00 84.00 191 GLY A CA 1
ATOM 1446 C C . GLY A 1 191 ? -16.446 -5.280 22.836 1.00 84.00 191 GLY A C 1
ATOM 1447 O O . GLY A 1 191 ? -15.333 -5.771 22.993 1.00 84.00 191 GLY A O 1
ATOM 1448 N N . LYS A 1 192 ? -17.511 -6.023 22.504 1.00 84.75 192 LYS A N 1
ATOM 1449 C CA . LYS A 1 192 ? -17.506 -7.492 22.386 1.00 84.75 192 LYS A CA 1
ATOM 1450 C C . LYS A 1 192 ? -17.884 -8.017 21.006 1.00 84.75 192 LYS A C 1
ATOM 1452 O O . LYS A 1 192 ? -17.829 -9.228 20.805 1.00 84.75 192 LYS A O 1
ATOM 1457 N N . ASP A 1 193 ? -18.285 -7.151 20.080 1.00 89.69 193 ASP A N 1
ATOM 1458 C CA . ASP A 1 193 ? -18.589 -7.595 18.723 1.00 89.69 193 ASP A CA 1
ATOM 1459 C C . ASP A 1 193 ? -17.306 -8.156 18.079 1.00 89.69 193 ASP A C 1
ATOM 1461 O O . ASP A 1 193 ? -16.252 -7.512 18.157 1.00 89.69 193 ASP A O 1
ATOM 1465 N N . PRO A 1 194 ? -17.361 -9.348 17.462 1.00 90.44 194 PRO A N 1
ATOM 1466 C CA . PRO A 1 194 ? -16.232 -9.886 16.721 1.00 90.44 194 PRO A CA 1
ATOM 1467 C C . PRO A 1 194 ? -16.065 -9.097 15.418 1.00 90.44 194 PRO A C 1
ATOM 1469 O O . PRO A 1 194 ? -16.856 -9.236 14.491 1.00 90.44 194 PRO A O 1
ATOM 1472 N N . ASP A 1 195 ? -15.017 -8.286 15.351 1.00 93.75 195 ASP A N 1
ATOM 1473 C CA . ASP A 1 195 ? -14.651 -7.457 14.210 1.00 93.75 195 ASP A CA 1
ATOM 1474 C C . ASP A 1 195 ? -13.209 -7.768 13.805 1.00 93.75 195 ASP A C 1
ATOM 1476 O O . ASP A 1 195 ? -12.380 -8.166 14.631 1.00 93.75 195 ASP A O 1
ATOM 1480 N N . TRP A 1 196 ? -12.902 -7.591 12.524 1.00 92.69 196 TRP A N 1
ATOM 1481 C CA . TRP A 1 196 ? -11.566 -7.791 11.983 1.00 92.69 196 TRP A CA 1
ATOM 1482 C C . TRP A 1 196 ? -11.319 -6.910 10.762 1.00 92.69 196 TRP A C 1
ATOM 1484 O O . TRP A 1 196 ? -12.240 -6.552 10.033 1.00 92.69 196 TRP A O 1
ATOM 1494 N N . LEU A 1 197 ? -10.044 -6.615 10.522 1.00 93.31 197 LEU A N 1
ATOM 1495 C CA . LEU A 1 197 ? -9.540 -6.075 9.266 1.00 93.31 197 LEU A CA 1
ATOM 1496 C C . LEU A 1 197 ? -8.508 -7.063 8.726 1.00 93.31 197 LEU A C 1
ATOM 1498 O O . LEU A 1 197 ? -7.566 -7.416 9.436 1.00 93.31 197 LEU A O 1
ATOM 1502 N N . LYS A 1 198 ? -8.703 -7.546 7.496 1.00 93.12 198 LYS A N 1
ATOM 1503 C CA . LYS A 1 198 ? -7.886 -8.604 6.892 1.00 93.12 198 LYS A CA 1
ATOM 1504 C C . LYS A 1 198 ? -7.343 -8.148 5.544 1.00 93.12 198 LYS A C 1
ATOM 1506 O O . LYS A 1 198 ? -8.108 -7.715 4.689 1.00 93.12 198 LYS A O 1
ATOM 1511 N N . LEU A 1 199 ? -6.036 -8.284 5.361 1.00 92.19 199 LEU A N 1
ATOM 1512 C CA . LEU A 1 199 ? -5.344 -8.111 4.095 1.00 92.19 199 LEU A CA 1
ATOM 1513 C C . LEU A 1 199 ? -5.233 -9.466 3.398 1.00 92.19 199 LEU A C 1
ATOM 1515 O O . LEU A 1 199 ? -4.756 -10.433 3.991 1.00 92.19 199 LEU A O 1
ATOM 1519 N N . ILE A 1 200 ? -5.653 -9.524 2.138 1.00 94.31 200 ILE A N 1
ATOM 1520 C CA . ILE A 1 200 ? -5.532 -10.706 1.285 1.00 94.31 200 ILE A CA 1
ATOM 1521 C C . ILE A 1 200 ? -4.612 -10.338 0.125 1.00 94.31 200 ILE A C 1
ATOM 1523 O O . ILE A 1 200 ? -4.891 -9.393 -0.609 1.00 94.31 200 ILE A O 1
ATOM 1527 N N . ILE A 1 201 ? -3.521 -11.080 -0.035 1.00 94.12 201 ILE A N 1
ATOM 1528 C CA . ILE A 1 201 ? -2.528 -10.868 -1.090 1.00 94.12 201 ILE A CA 1
ATOM 1529 C C . ILE A 1 201 ? -2.542 -12.088 -1.995 1.00 94.12 201 ILE A C 1
ATOM 1531 O O . ILE A 1 201 ? -2.267 -13.196 -1.534 1.00 94.12 201 ILE A O 1
ATOM 1535 N N . THR A 1 202 ? -2.837 -11.881 -3.276 1.00 95.50 202 THR A N 1
ATOM 1536 C CA . THR A 1 202 ? -2.858 -12.942 -4.288 1.00 95.50 202 THR A CA 1
ATOM 1537 C C . THR A 1 202 ? -1.794 -12.661 -5.339 1.00 95.50 202 THR A C 1
ATOM 1539 O O . THR A 1 202 ? -1.739 -11.559 -5.878 1.00 95.50 202 THR A O 1
ATOM 1542 N N . GLY A 1 203 ? -0.938 -13.646 -5.603 1.00 94.75 203 GLY A N 1
ATOM 1543 C CA . GLY A 1 203 ? 0.013 -13.612 -6.710 1.00 94.75 203 GLY A CA 1
ATOM 1544 C C . GLY A 1 203 ? -0.626 -14.165 -7.979 1.00 94.75 203 GLY A C 1
ATOM 1545 O O . GLY A 1 203 ? -1.407 -15.113 -7.901 1.00 94.75 203 GLY A O 1
ATOM 1546 N N . TYR A 1 204 ? -0.256 -13.609 -9.129 1.00 94.75 204 TYR A N 1
ATOM 1547 C CA . TYR A 1 204 ? -0.739 -14.029 -10.442 1.00 94.75 204 TYR A CA 1
ATOM 1548 C C . TYR A 1 204 ? 0.437 -14.333 -11.377 1.00 94.75 204 TYR A C 1
ATOM 1550 O O . TYR A 1 204 ? 1.496 -13.720 -11.243 1.00 94.75 204 TYR A O 1
ATOM 1558 N N . ASP A 1 205 ? 0.257 -15.284 -12.293 1.00 92.25 205 ASP A N 1
ATOM 1559 C CA . ASP A 1 205 ? 1.191 -15.529 -13.397 1.00 92.25 205 ASP A CA 1
ATOM 1560 C C . ASP A 1 205 ? 0.996 -14.520 -14.548 1.00 92.25 205 ASP A C 1
ATOM 1562 O O . ASP A 1 205 ? 0.077 -13.697 -14.539 1.00 92.25 205 ASP A O 1
ATOM 1566 N N . ALA A 1 206 ? 1.851 -14.595 -15.571 1.00 90.50 206 ALA A N 1
ATOM 1567 C CA . ALA A 1 206 ? 1.782 -13.723 -16.747 1.00 90.50 206 ALA A CA 1
ATOM 1568 C C . ALA A 1 206 ? 0.491 -13.882 -17.580 1.00 90.50 206 ALA A C 1
ATOM 1570 O O . ALA A 1 206 ? 0.162 -13.002 -18.374 1.00 90.50 206 ALA A O 1
ATOM 1571 N N . ALA A 1 207 ? -0.242 -14.988 -17.417 1.00 92.81 207 ALA A N 1
ATOM 1572 C CA . ALA A 1 207 ? -1.536 -15.218 -18.053 1.00 92.81 207 ALA A CA 1
ATOM 1573 C C . ALA A 1 207 ? -2.717 -14.724 -17.191 1.00 92.81 207 ALA A C 1
ATOM 1575 O O . ALA A 1 207 ? -3.866 -14.815 -17.623 1.00 92.81 207 ALA A O 1
ATOM 1576 N N . GLY A 1 208 ? -2.447 -14.180 -15.998 1.00 90.88 208 GLY A N 1
ATOM 1577 C CA . GLY A 1 208 ? -3.452 -13.677 -15.067 1.00 90.88 208 GLY A CA 1
ATOM 1578 C C . GLY A 1 208 ? -4.097 -14.758 -14.197 1.00 90.88 208 GLY A C 1
ATOM 1579 O O . GLY A 1 208 ? -5.126 -14.493 -13.575 1.00 90.88 208 GLY A O 1
ATOM 1580 N N . ASN A 1 209 ? -3.528 -15.965 -14.122 1.00 94.25 209 ASN A N 1
ATOM 1581 C CA . ASN A 1 209 ? -4.036 -17.011 -13.235 1.00 94.25 209 ASN A CA 1
ATOM 1582 C C . ASN A 1 209 ? -3.450 -16.853 -11.827 1.00 94.25 209 ASN A C 1
ATOM 1584 O O . ASN A 1 209 ? -2.252 -16.594 -11.693 1.00 94.25 209 ASN A O 1
ATOM 1588 N N . PRO A 1 210 ? -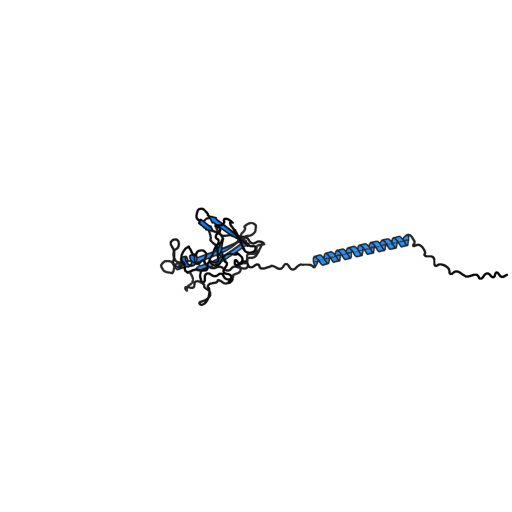4.245 -17.045 -10.761 1.00 93.81 210 PRO A N 1
ATOM 1589 C CA . PRO A 1 210 ? -3.733 -16.984 -9.400 1.00 93.81 210 PRO A CA 1
ATOM 1590 C C . PRO A 1 210 ? -2.778 -18.155 -9.123 1.00 93.81 210 PRO A C 1
ATOM 1592 O O . PRO A 1 210 ? -3.129 -19.316 -9.323 1.00 93.81 210 PRO A O 1
ATOM 1595 N N . VAL A 1 211 ? -1.585 -17.853 -8.608 1.00 93.44 211 VAL A N 1
ATOM 1596 C CA . VAL A 1 211 ? -0.547 -18.844 -8.253 1.00 93.44 211 VAL A CA 1
ATOM 1597 C C . VAL A 1 211 ? -0.398 -19.053 -6.743 1.00 93.44 211 VAL A C 1
ATOM 1599 O O . VAL A 1 211 ? 0.312 -19.953 -6.300 1.00 93.44 211 VAL A O 1
ATOM 1602 N N . GLY A 1 212 ? -1.071 -18.237 -5.931 1.00 89.00 212 GLY A N 1
ATOM 1603 C CA . GLY A 1 212 ? -1.106 -18.393 -4.480 1.00 89.00 212 GLY A CA 1
ATOM 1604 C C . GLY A 1 212 ? -1.729 -17.197 -3.772 1.00 89.00 212 GLY A C 1
ATOM 1605 O O . GLY A 1 212 ? -1.677 -16.076 -4.276 1.00 89.00 212 GLY A O 1
ATOM 1606 N N . THR A 1 213 ? -2.277 -17.437 -2.581 1.00 91.94 213 THR A N 1
ATOM 1607 C CA . THR A 1 213 ? -2.926 -16.416 -1.750 1.00 91.94 213 THR A CA 1
ATOM 1608 C C . THR A 1 213 ? -2.442 -16.523 -0.310 1.00 91.94 213 THR A C 1
ATOM 1610 O O . THR A 1 213 ? -2.330 -17.621 0.231 1.00 91.94 213 THR A O 1
ATOM 1613 N N . ASN A 1 214 ? -2.177 -15.378 0.317 1.00 88.81 214 ASN A N 1
ATOM 1614 C CA . ASN A 1 214 ? -1.902 -15.265 1.746 1.00 88.81 214 ASN A CA 1
ATOM 1615 C C . ASN A 1 214 ? -2.879 -14.282 2.392 1.00 88.81 214 ASN A C 1
ATOM 1617 O O . ASN A 1 214 ? -3.223 -13.261 1.797 1.00 88.81 214 ASN A O 1
ATOM 1621 N N . GLU A 1 215 ? -3.293 -14.578 3.622 1.00 90.50 215 GLU A N 1
ATOM 1622 C CA . GLU A 1 215 ? -4.207 -13.742 4.395 1.00 90.50 215 GLU A CA 1
ATOM 1623 C C . GLU A 1 215 ? -3.57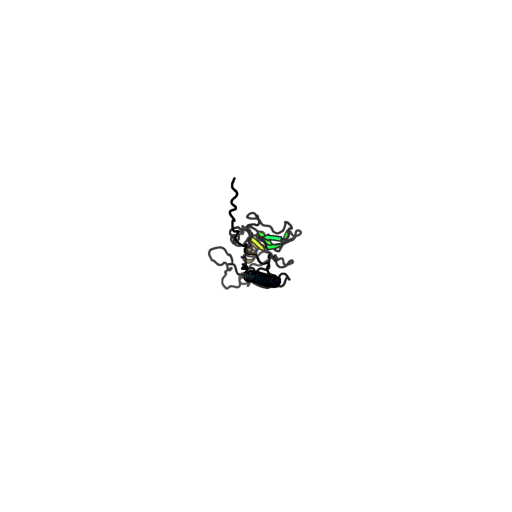5 -13.322 5.723 1.00 90.50 215 GLU A C 1
ATOM 1625 O O . GLU A 1 215 ? -2.986 -14.142 6.428 1.00 90.50 215 GLU A O 1
ATOM 1630 N N . PHE A 1 216 ? -3.738 -12.052 6.088 1.00 84.06 216 PHE A N 1
ATOM 1631 C CA . PHE A 1 216 ? -3.184 -11.475 7.308 1.00 84.06 216 PHE A CA 1
ATOM 1632 C C . PHE A 1 216 ? -4.222 -10.606 8.005 1.00 84.06 216 PHE A C 1
ATOM 1634 O O . PHE A 1 216 ? -4.799 -9.707 7.398 1.00 84.06 216 PHE A O 1
ATOM 1641 N N . TYR A 1 217 ? -4.443 -10.833 9.296 1.00 88.25 217 TYR A N 1
ATOM 1642 C CA . TYR A 1 217 ? -5.259 -9.932 10.103 1.00 88.25 217 TYR A CA 1
ATOM 1643 C C . TYR A 1 217 ? -4.435 -8.702 10.491 1.00 88.25 217 TYR A C 1
ATOM 1645 O O . TYR A 1 217 ? -3.450 -8.816 11.214 1.00 88.25 217 TYR A O 1
ATOM 1653 N N . LEU A 1 218 ? -4.860 -7.530 10.023 1.00 89.69 218 LEU A N 1
ATOM 1654 C CA . LEU A 1 218 ? -4.320 -6.234 10.438 1.00 89.69 218 LEU A CA 1
ATOM 1655 C C . LEU A 1 218 ? -4.949 -5.750 11.753 1.00 89.69 218 LEU A C 1
ATOM 1657 O O . LEU A 1 218 ? -4.350 -4.947 12.466 1.00 89.69 218 LEU A O 1
ATOM 1661 N N . ALA A 1 219 ? -6.148 -6.240 12.079 1.00 88.44 219 ALA A N 1
ATOM 1662 C CA . ALA A 1 219 ? -6.802 -6.056 13.371 1.00 88.44 219 ALA A CA 1
ATOM 1663 C C . ALA A 1 219 ? -7.829 -7.169 13.620 1.00 88.44 219 ALA A C 1
ATOM 1665 O O . ALA A 1 219 ? -8.418 -7.704 12.678 1.00 88.44 219 ALA A O 1
ATOM 1666 N N . THR A 1 220 ? -8.071 -7.504 14.888 1.00 86.62 220 THR A N 1
ATOM 1667 C CA . THR A 1 220 ? -9.150 -8.411 15.303 1.00 86.62 220 THR A CA 1
ATOM 1668 C C . THR A 1 220 ? -9.545 -8.169 16.760 1.00 86.62 220 THR A C 1
ATOM 1670 O O . THR A 1 220 ? -8.684 -7.875 17.589 1.00 86.62 220 THR A O 1
ATOM 1673 N N . THR A 1 221 ? -10.831 -8.312 17.085 1.00 80.88 221 THR A N 1
ATOM 1674 C CA . THR A 1 221 ? -11.341 -8.321 18.471 1.00 80.88 221 THR A CA 1
ATOM 1675 C C . THR A 1 221 ? -11.579 -9.736 19.012 1.00 80.88 221 THR A C 1
ATOM 1677 O O . THR A 1 221 ? -11.885 -9.900 20.190 1.00 80.88 221 THR A O 1
ATOM 1680 N N . ALA A 1 222 ? -11.418 -10.776 18.184 1.00 67.12 222 ALA A N 1
ATOM 1681 C CA . ALA A 1 222 ? -11.812 -12.153 18.496 1.00 67.12 222 ALA A CA 1
ATOM 1682 C C . ALA A 1 222 ? -10.832 -12.938 19.403 1.00 67.12 222 ALA A C 1
ATOM 1684 O O . ALA A 1 222 ? -11.011 -14.141 19.593 1.00 67.12 222 ALA A O 1
ATOM 1685 N N . LEU A 1 223 ? -9.803 -12.297 19.977 1.00 51.72 223 LEU A N 1
ATOM 1686 C CA . LEU A 1 223 ? -8.864 -12.938 20.910 1.00 51.72 223 LEU A CA 1
ATOM 1687 C C . LEU A 1 223 ? -9.185 -12.545 22.373 1.00 51.72 223 LEU A C 1
ATOM 1689 O O . LEU A 1 223 ? -9.391 -11.363 22.638 1.00 51.72 223 LEU A O 1
ATOM 1693 N N . PRO A 1 224 ? -9.200 -13.490 23.348 1.00 34.50 224 PRO A N 1
ATOM 1694 C CA . PRO A 1 224 ? -9.748 -13.286 24.704 1.00 34.50 224 PRO A CA 1
ATOM 1695 C C . PRO A 1 224 ? -8.949 -12.349 25.627 1.00 34.50 224 PRO A C 1
ATOM 1697 O O . PRO A 1 224 ? -9.214 -12.259 26.821 1.00 34.50 224 PRO A O 1
ATOM 1700 N N . THR A 1 225 ? -7.983 -11.618 25.091 1.00 31.30 225 THR A N 1
ATOM 1701 C CA . THR A 1 225 ? -7.335 -10.499 25.770 1.00 31.30 225 THR A CA 1
ATOM 1702 C C . THR A 1 225 ? -7.149 -9.423 24.727 1.00 31.30 225 THR A C 1
ATOM 1704 O O . THR A 1 225 ? -6.668 -9.717 23.636 1.00 31.30 225 THR A O 1
ATOM 1707 N N . THR A 1 226 ? -7.538 -8.197 25.061 1.00 34.62 226 THR A N 1
ATOM 1708 C CA . THR A 1 226 ? -7.275 -6.978 24.300 1.00 34.62 226 THR A CA 1
ATOM 1709 C C . THR A 1 226 ? -5.778 -6.849 24.028 1.00 34.62 226 THR A C 1
ATOM 1711 O O . THR A 1 226 ? -5.030 -6.195 24.746 1.00 34.62 226 THR A O 1
ATOM 1714 N N . ARG A 1 227 ? -5.327 -7.526 22.985 1.00 29.56 227 ARG A N 1
ATOM 1715 C CA . ARG A 1 227 ? -4.099 -7.276 22.271 1.00 29.56 227 ARG A CA 1
ATOM 1716 C C . ARG A 1 227 ? -4.561 -7.089 20.837 1.00 29.56 227 ARG A C 1
ATOM 1718 O O . ARG A 1 227 ? -4.778 -8.063 20.124 1.00 29.56 227 ARG A O 1
ATOM 1725 N N . MET A 1 228 ? -4.615 -5.828 20.393 1.00 32.44 228 MET A N 1
ATOM 1726 C CA . MET A 1 228 ? -3.969 -5.558 19.108 1.00 32.44 228 MET A CA 1
ATOM 1727 C C . MET A 1 228 ? -2.674 -6.361 19.174 1.00 32.44 228 MET A C 1
ATOM 1729 O O . MET A 1 228 ? -1.946 -6.212 20.157 1.00 32.44 228 MET A O 1
ATOM 1733 N N . THR A 1 229 ? -2.434 -7.301 18.269 1.00 32.00 229 THR A N 1
ATOM 1734 C CA . THR A 1 229 ? -1.145 -7.988 18.207 1.00 32.00 229 THR A CA 1
ATOM 1735 C C . THR A 1 229 ? -0.084 -6.973 17.780 1.00 32.00 229 THR A C 1
ATOM 1737 O O . THR A 1 229 ? 0.475 -7.059 16.700 1.00 32.00 229 THR A O 1
ATOM 1740 N N . THR A 1 230 ? 0.183 -5.981 18.628 1.00 36.59 230 THR A N 1
ATOM 1741 C CA . THR A 1 230 ? 1.469 -5.338 18.746 1.00 36.59 230 THR A CA 1
ATOM 1742 C C . THR A 1 230 ? 2.320 -6.366 19.474 1.00 36.59 230 THR A C 1
ATOM 1744 O O . THR A 1 230 ? 2.104 -6.717 20.639 1.00 36.59 230 THR A O 1
ATOM 1747 N N . SER A 1 231 ? 3.264 -6.963 18.762 1.00 31.16 231 SER A N 1
ATOM 1748 C CA . SER A 1 231 ? 4.342 -7.677 19.423 1.00 31.16 231 SER A CA 1
ATOM 1749 C C . SER A 1 231 ? 5.212 -6.650 20.153 1.00 31.16 231 SER A C 1
ATOM 1751 O O . SER A 1 231 ? 6.199 -6.198 19.592 1.00 31.16 231 SER A O 1
ATOM 1753 N N . SER A 1 232 ? 4.803 -6.254 21.365 1.00 28.30 232 SER A N 1
ATOM 1754 C CA . SER A 1 232 ? 5.635 -5.859 22.519 1.00 28.30 232 SER A CA 1
ATOM 1755 C C . SER A 1 232 ? 4.952 -4.775 23.378 1.00 28.30 232 SER A C 1
ATOM 1757 O O . SER A 1 232 ? 4.474 -3.782 22.833 1.00 28.30 232 SER A O 1
ATOM 1759 N N . PRO A 1 233 ? 4.954 -4.897 24.725 1.00 39.25 233 PRO A N 1
ATOM 1760 C CA . PRO A 1 233 ? 4.564 -3.824 25.648 1.00 39.25 233 PRO A CA 1
ATOM 1761 C C . PRO A 1 233 ? 5.557 -2.647 25.713 1.00 39.25 233 PRO A C 1
ATOM 1763 O O . PRO A 1 233 ? 5.326 -1.708 26.467 1.00 39.25 233 PRO A O 1
ATOM 1766 N N . THR A 1 234 ? 6.652 -2.676 24.949 1.00 31.55 234 THR A N 1
ATOM 1767 C CA . THR A 1 234 ? 7.629 -1.582 24.840 1.00 31.55 234 THR A CA 1
ATOM 1768 C C . THR A 1 234 ? 8.252 -1.590 23.433 1.00 31.55 234 THR A C 1
ATOM 1770 O O . THR A 1 234 ? 9.143 -2.400 23.171 1.00 31.55 234 THR A O 1
ATOM 1773 N N . GLY A 1 235 ? 7.789 -0.733 22.514 1.00 30.28 235 GLY A N 1
ATOM 1774 C CA . GLY A 1 235 ? 8.398 -0.525 21.179 1.00 30.28 235 GLY A CA 1
ATOM 1775 C C . GLY A 1 235 ? 7.545 -0.967 19.970 1.00 30.28 235 GLY A C 1
ATOM 1776 O O . GLY A 1 235 ? 6.650 -1.791 20.139 1.00 30.28 235 GLY A O 1
ATOM 1777 N N . PRO A 1 236 ? 7.781 -0.379 18.773 1.00 39.44 236 PRO A N 1
ATOM 1778 C CA . PRO A 1 236 ? 6.760 -0.057 17.766 1.00 39.44 236 PRO A CA 1
ATOM 1779 C C . PRO A 1 236 ? 6.156 -1.271 17.049 1.00 39.44 236 PRO A C 1
ATOM 1781 O O . PRO A 1 236 ? 6.841 -2.250 16.757 1.00 39.44 236 PRO A O 1
ATOM 1784 N N . GLY A 1 237 ? 4.850 -1.164 16.770 1.00 36.78 237 GLY A N 1
ATOM 1785 C CA . GLY A 1 237 ? 3.917 -2.196 16.296 1.00 36.78 237 GLY A CA 1
ATOM 1786 C C . GLY A 1 237 ? 4.136 -2.715 14.874 1.00 36.78 237 GLY A C 1
ATOM 1787 O O . GLY A 1 237 ? 3.190 -2.829 14.102 1.00 36.78 237 GLY A O 1
ATOM 1788 N N . TRP A 1 238 ? 5.370 -3.077 14.545 1.00 35.47 238 TRP A N 1
ATOM 1789 C CA . TRP A 1 238 ? 5.714 -3.742 13.299 1.00 35.47 238 TRP A CA 1
ATOM 1790 C C . TRP A 1 238 ? 5.428 -5.239 13.380 1.00 35.47 238 TRP A C 1
ATOM 1792 O O . TRP A 1 238 ? 5.982 -5.947 14.223 1.00 35.47 238 TRP A O 1
ATOM 1802 N N . ILE A 1 239 ? 4.613 -5.742 12.453 1.00 43.16 239 ILE A N 1
ATOM 1803 C CA . ILE A 1 239 ? 4.497 -7.181 12.210 1.00 43.16 239 ILE A CA 1
ATOM 1804 C C . ILE A 1 239 ? 5.801 -7.638 11.536 1.00 43.16 239 ILE A C 1
ATOM 1806 O O . ILE A 1 239 ? 6.263 -7.030 10.572 1.00 43.16 239 ILE A O 1
ATOM 1810 N N . SER A 1 240 ? 6.433 -8.683 12.076 1.00 31.66 240 SER A N 1
ATOM 1811 C CA . SER A 1 240 ? 7.648 -9.288 11.503 1.00 31.66 240 SER A CA 1
ATOM 1812 C C . SER A 1 240 ? 7.391 -9.810 10.078 1.00 31.66 240 SER A C 1
ATOM 1814 O O . SER A 1 240 ? 6.258 -10.184 9.778 1.00 31.66 240 SER A O 1
ATOM 1816 N N . PRO A 1 241 ? 8.406 -9.867 9.191 1.00 32.47 241 PRO A N 1
ATOM 1817 C CA . PRO A 1 241 ? 8.191 -10.270 7.808 1.00 32.47 241 PRO A CA 1
ATOM 1818 C C . PRO A 1 241 ? 7.752 -11.734 7.769 1.00 32.47 241 PRO A C 1
ATOM 1820 O O . PRO A 1 241 ? 8.407 -12.598 8.355 1.00 32.47 241 PRO A O 1
ATOM 1823 N N . VAL A 1 242 ? 6.656 -12.022 7.067 1.00 38.06 242 VAL A N 1
ATOM 1824 C CA . VAL A 1 242 ? 6.231 -13.400 6.804 1.00 38.06 242 VAL A CA 1
ATOM 1825 C C . VAL A 1 242 ? 6.272 -13.648 5.307 1.00 38.06 242 VAL A C 1
ATOM 1827 O O . VAL A 1 242 ? 5.817 -12.840 4.496 1.00 38.06 242 VAL A O 1
ATOM 1830 N N . SER A 1 243 ? 6.890 -14.764 4.948 1.00 28.78 243 SER A N 1
ATOM 1831 C CA . SER A 1 243 ? 7.179 -15.135 3.578 1.00 28.78 243 SER A CA 1
ATOM 1832 C C . SER A 1 243 ? 5.947 -15.541 2.793 1.00 28.78 243 SER A C 1
ATOM 1834 O O . SER A 1 243 ? 5.303 -16.528 3.134 1.00 28.78 243 SER A O 1
ATOM 1836 N N . ALA A 1 244 ? 5.674 -14.831 1.700 1.00 30.02 244 ALA A N 1
ATOM 1837 C CA . ALA A 1 244 ? 4.696 -15.241 0.705 1.00 30.02 244 ALA A CA 1
ATOM 1838 C C . ALA A 1 244 ? 5.392 -16.093 -0.364 1.00 30.02 244 ALA A C 1
ATOM 1840 O O . ALA A 1 244 ? 5.786 -15.618 -1.423 1.00 30.02 244 ALA A O 1
ATOM 1841 N N . THR A 1 245 ? 5.569 -17.389 -0.120 1.00 26.20 245 THR A N 1
ATOM 1842 C CA . THR A 1 245 ? 6.065 -18.279 -1.178 1.00 26.20 245 THR A CA 1
ATOM 1843 C C . THR A 1 245 ? 4.996 -18.442 -2.263 1.00 26.20 245 THR A C 1
ATOM 1845 O O . THR A 1 245 ? 4.232 -19.397 -2.256 1.00 26.20 245 THR A O 1
ATOM 1848 N N . ALA A 1 246 ? 4.927 -17.500 -3.198 1.00 28.55 246 ALA A N 1
ATOM 1849 C CA . ALA A 1 246 ? 4.280 -17.683 -4.485 1.00 28.55 246 ALA A CA 1
ATOM 1850 C C . ALA A 1 246 ? 5.372 -18.088 -5.480 1.00 28.55 246 ALA A C 1
ATOM 1852 O O . ALA A 1 246 ? 6.250 -17.296 -5.817 1.00 28.55 246 ALA A O 1
ATOM 1853 N N . SER A 1 247 ? 5.380 -19.352 -5.889 1.00 24.75 247 SER A N 1
ATOM 1854 C CA . SER A 1 247 ? 6.198 -19.799 -7.013 1.00 24.75 247 SER A CA 1
ATOM 1855 C C . SER A 1 247 ? 5.346 -19.643 -8.265 1.00 24.75 247 SER A C 1
ATOM 1857 O O . SER A 1 247 ? 4.446 -20.448 -8.481 1.00 24.75 247 SER A O 1
ATOM 1859 N N . ALA A 1 248 ? 5.622 -18.630 -9.082 1.00 27.44 248 ALA A N 1
ATOM 1860 C CA . ALA A 1 248 ? 5.291 -18.724 -10.499 1.00 27.44 248 ALA A CA 1
ATOM 1861 C C . ALA A 1 248 ? 6.336 -19.652 -11.145 1.00 27.44 248 ALA A C 1
ATOM 1863 O O . ALA A 1 248 ? 7.517 -19.594 -10.789 1.00 27.44 248 ALA A O 1
ATOM 1864 N N . ARG A 1 249 ? 5.885 -20.577 -11.990 1.00 33.09 249 ARG A N 1
ATOM 1865 C CA . ARG A 1 249 ? 6.738 -21.356 -12.892 1.00 33.09 249 ARG A CA 1
ATOM 1866 C C . ARG A 1 249 ? 6.572 -20.823 -14.297 1.00 33.09 249 ARG A C 1
ATOM 1868 O O . ARG A 1 249 ? 5.423 -20.440 -14.603 1.00 33.09 249 ARG A O 1
#

Secondary structure (DSSP, 8-state):
--------PPPPP---PPPPHHHHHHHHHHHHHHHHHHHHHHHHHHHHHHHH-----PPPPPPP-SGGG-PPTT-EE-STTS--EEEETTEEEEEEEETTTTEEEEEEEE-B--GGG-SGGGTTBBSSSS--SSSS--EEEEE-BTTTBS--EE-SSS-----B----BHHHHHHHHH--SSSPPTTTTTT-S--EEEEEEEEE-TTS-EEEEEEEEEEES-SSS-----S-SSS--PPPPB-------

Sequence (249 aa):
MKHGQDARATPASKGFARPSLNQLQKENTTMHASLTKKSHRTLLAIAAVCLAATLPVRAVTLTIGFDDTGLEPGTYVNGSDGYGAYHCGQVRFDNNYNFQYHSWDGFALSRVNNPTVGGWQNQYAVWGDGLDRSDGGGYAVVFYGSWSGPASLTLPYDSTVRGLFVNNTAYAADSMLNGDSFAKKFGGKSGKDPDWLKLIITGYDAAGNPVGTNEFYLATTALPTTRMTTSSPTGPGWISPVSATASAR